Protein AF-T1EB47-F1 (afdb_monomer)

Organism: Anopheles aquasalis (NCBI:txid42839)

Mean predicted aligned error: 15.68 Å

Solvent-accessible surface area (backbone atoms only — not comparable to full-atom values): 18354 Å² total; per-residue (Å²): 135,87,84,94,86,81,83,81,65,68,70,60,56,56,52,52,54,49,51,50,50,50,50,52,53,48,50,50,48,52,49,53,49,50,51,52,50,54,46,59,77,65,74,74,74,94,82,85,86,86,83,88,83,84,81,86,90,79,93,78,96,70,84,80,75,79,73,79,70,76,72,67,76,78,70,70,72,62,72,70,65,81,66,38,51,75,39,68,44,52,51,93,89,38,37,48,44,12,31,32,29,40,53,35,84,52,42,31,43,34,29,58,88,63,51,69,73,41,52,49,62,52,45,76,73,29,59,93,80,27,55,75,40,78,42,50,48,54,88,33,46,49,35,17,34,39,30,41,56,35,59,39,7,37,42,36,45,62,69,44,46,72,66,47,52,51,48,49,64,74,68,48,62,90,74,44,40,78,43,74,43,85,69,87,88,60,49,47,14,31,32,37,30,49,36,68,60,41,29,39,28,28,68,86,59,54,67,70,58,52,51,52,49,27,67,41,41,61,26,51,74,41,70,47,64,53,69,91,35,53,46,28,10,33,32,27,43,50,36,78,58,11,27,44,31,35,60,81,43,53,70,66,62,45,54,53,50,21,65,71,70,74,30,57,61,44,66,47,49,31,48,73,71,36,58,49,36,23,32,21,27,38,47,38,56,46,43,34,42,31,11,61,62,40,41,73,70,44,48,53,50,52,40,63,47,37,40,21,81,73,42,68,68,64,65,60,61,51,52,54,49,51,55,54,51,63,76,73,108

Nearest PDB structures (foldseek):
  5m3q-assembly1_A  TM=9.912E-01  e=6.296E-39  Thermochaetoides thermophila DSM 1495
  8esq-assembly1_y  TM=9.871E-01  e=7.114E-39  Schizosaccharomyces pombe
  4v8p-assembly4_HJ  TM=9.945E-01  e=1.444E-36  Tetrahymena thermophila
  6n8k-assembly1_y  TM=9.232E-01  e=8.038E-39  Saccharomyces cerevisiae S288C
  8pv4-assembly1_CN  TM=9.133E-01  e=1.444E-36  Thermochaetoides thermophila DSM 1495

Foldseek 3Di:
DDDDDDPPPPVVVVVVVVVVVVVVVVVVVVVVVVVVVVVVVVVPDDDDDDDDDDDDDDDDDDDPPPPPPPPVPPVPPPPPPVLQFAAADAWPNHLQQLQQWADEQAEIEGEPPGDVRRVCVCCVPPVVRYQYAHADALNDRRDSQQWDAYNQEIEGEPSGDPVRVVSCCVRGDPNYHYDYDHDDPGRPLQQWADELAEIEGQQPGDPVRVVCCCVRSVYHYDHDAFLPHRRCSFAKHDYLAAIEGFQNGDVVVQVVVCVVSVHHYDYDAALVRHRRVSRAWYDYLQHIYGHPSGDPVRRVVVCVRSVNSPDDPCVVVVVVVVVVVVVVD

Structure (mmCIF, N/CA/C/O backbone):
data_AF-T1EB47-F1
#
_entry.id   AF-T1EB47-F1
#
loop_
_atom_site.group_PDB
_atom_site.id
_atom_site.type_symbol
_atom_site.label_atom_id
_atom_site.label_alt_id
_atom_site.label_comp_id
_atom_site.label_asym_id
_atom_site.label_entity_id
_atom_site.label_seq_id
_atom_site.pdbx_PDB_ins_code
_atom_site.Cartn_x
_atom_site.Cartn_y
_atom_site.Cartn_z
_atom_site.occupancy
_atom_site.B_iso_or_equiv
_atom_site.auth_seq_id
_atom_site.auth_comp_id
_atom_site.auth_asym_id
_atom_site.auth_atom_id
_atom_site.pdbx_PDB_model_num
ATOM 1 N N . CYS A 1 1 ? 83.614 -29.252 65.374 1.00 36.97 1 CYS A N 1
ATOM 2 C CA . CYS A 1 1 ? 83.042 -27.901 65.536 1.00 36.97 1 CYS A CA 1
ATOM 3 C C . CYS A 1 1 ? 81.557 -27.942 65.203 1.00 36.97 1 CYS A C 1
ATOM 5 O O . CYS A 1 1 ? 81.203 -28.324 64.098 1.00 36.97 1 CYS A O 1
ATOM 7 N N . PHE A 1 2 ? 80.729 -27.659 66.208 1.00 23.20 2 PHE A N 1
ATOM 8 C CA . PHE A 1 2 ? 79.265 -27.524 66.175 1.00 23.20 2 PHE A CA 1
ATOM 9 C C . PHE A 1 2 ? 78.790 -26.335 65.298 1.00 23.20 2 PHE A C 1
ATOM 11 O O . PHE A 1 2 ? 79.616 -25.459 65.041 1.00 23.20 2 PHE A O 1
ATOM 18 N N . PRO A 1 3 ? 77.483 -26.207 64.956 1.00 35.19 3 PRO A N 1
ATOM 19 C CA . PRO A 1 3 ? 76.387 -27.140 65.234 1.00 35.19 3 PRO A CA 1
ATOM 20 C C . PRO A 1 3 ? 75.580 -27.594 63.987 1.00 35.19 3 PRO A C 1
ATOM 22 O O . PRO A 1 3 ? 75.403 -26.837 63.033 1.00 35.19 3 PRO A O 1
ATOM 25 N N . PRO A 1 4 ? 74.984 -28.799 64.037 1.00 40.38 4 PRO A N 1
ATOM 26 C CA . PRO A 1 4 ? 73.939 -29.263 63.132 1.00 40.38 4 PRO A CA 1
ATOM 27 C C . PRO A 1 4 ? 72.563 -29.047 63.784 1.00 40.38 4 PRO A C 1
ATOM 29 O O . PRO A 1 4 ? 72.162 -29.841 64.619 1.00 40.38 4 PRO A O 1
ATOM 32 N N . PHE A 1 5 ? 71.833 -27.975 63.466 1.00 29.08 5 PHE A N 1
ATOM 33 C CA . PHE A 1 5 ? 70.487 -27.746 64.031 1.00 29.08 5 PHE A CA 1
ATOM 34 C C . PHE A 1 5 ? 69.676 -26.753 63.181 1.00 29.08 5 PHE A C 1
ATOM 36 O O . PHE A 1 5 ? 69.290 -25.697 63.656 1.00 29.08 5 PHE A O 1
ATOM 43 N N . PHE A 1 6 ? 69.429 -27.045 61.899 1.00 29.61 6 PHE A N 1
ATOM 44 C CA . PHE A 1 6 ? 68.542 -26.190 61.081 1.00 29.61 6 PHE A CA 1
ATOM 45 C C . PHE A 1 6 ? 67.677 -26.932 60.048 1.00 29.61 6 PHE A C 1
ATOM 47 O O . PHE A 1 6 ? 67.022 -26.297 59.230 1.00 29.61 6 PHE A O 1
ATOM 54 N N . PHE A 1 7 ? 67.602 -28.268 60.113 1.00 32.19 7 PHE A N 1
ATOM 55 C CA . PHE A 1 7 ? 66.807 -29.078 59.172 1.00 32.19 7 PHE A CA 1
ATOM 56 C C . PHE A 1 7 ? 65.521 -29.687 59.761 1.00 32.19 7 PHE A C 1
ATOM 58 O O . PHE A 1 7 ? 64.806 -30.409 59.075 1.00 32.19 7 PHE A O 1
ATOM 65 N N . THR A 1 8 ? 65.168 -29.364 61.009 1.00 32.50 8 THR A N 1
ATOM 66 C CA . THR A 1 8 ? 64.025 -29.969 61.726 1.00 32.50 8 THR A CA 1
ATOM 67 C C . THR A 1 8 ? 62.866 -29.013 62.043 1.00 32.50 8 THR A C 1
ATOM 69 O O . THR A 1 8 ? 61.907 -29.433 62.685 1.00 32.50 8 THR A O 1
ATOM 72 N N . SER A 1 9 ? 62.884 -27.763 61.553 1.00 31.44 9 SER A N 1
ATOM 73 C CA . SER A 1 9 ? 61.788 -26.792 61.780 1.00 31.44 9 SER A CA 1
ATOM 74 C C . SER A 1 9 ? 60.951 -26.466 60.529 1.00 31.44 9 SER A C 1
ATOM 76 O O . SER A 1 9 ? 59.773 -26.132 60.635 1.00 31.44 9 SER A O 1
ATOM 78 N N . MET A 1 10 ? 61.487 -26.655 59.316 1.00 33.22 10 MET A N 1
ATOM 79 C CA . MET A 1 10 ? 60.766 -26.317 58.073 1.00 33.22 10 MET A CA 1
ATOM 80 C C . MET A 1 10 ? 59.727 -27.378 57.661 1.00 33.22 10 MET A C 1
ATOM 82 O O . MET A 1 10 ? 58.728 -27.062 57.017 1.00 33.22 10 MET A O 1
ATOM 86 N N . HIS A 1 11 ? 59.899 -28.629 58.105 1.00 35.53 11 HIS A N 1
ATOM 87 C CA . HIS A 1 11 ? 58.994 -29.729 57.755 1.00 35.53 11 HIS A CA 1
ATOM 88 C C . HIS A 1 11 ? 57.671 -29.722 58.545 1.00 35.53 11 HIS A C 1
ATOM 90 O O . HIS A 1 11 ? 56.672 -30.258 58.063 1.00 35.53 11 HIS A O 1
ATOM 96 N N . ARG A 1 12 ? 57.630 -29.074 59.724 1.00 34.34 12 ARG A N 1
ATOM 97 C CA . ARG A 1 12 ? 56.399 -28.911 60.526 1.00 34.34 12 ARG A CA 1
ATOM 98 C C . ARG A 1 12 ? 55.523 -27.742 60.058 1.00 34.34 12 ARG A C 1
ATOM 100 O O . ARG A 1 12 ? 54.306 -27.821 60.191 1.00 34.34 12 ARG A O 1
ATOM 107 N N . GLY A 1 13 ? 56.103 -26.704 59.449 1.00 34.72 13 GLY A N 1
ATOM 108 C CA . GLY A 1 13 ? 55.342 -25.574 58.892 1.00 34.72 13 GLY A CA 1
ATOM 109 C C . GLY A 1 13 ? 54.515 -25.940 57.652 1.00 34.72 13 GLY A C 1
ATOM 110 O O . GLY A 1 13 ? 53.396 -25.463 57.488 1.00 34.72 13 GLY A O 1
ATOM 111 N N . ILE A 1 14 ? 55.022 -26.851 56.815 1.00 42.03 14 ILE A N 1
ATOM 112 C CA . ILE A 1 14 ? 54.356 -27.287 55.573 1.00 42.03 14 ILE A CA 1
ATOM 113 C C . ILE A 1 14 ? 53.175 -28.233 55.866 1.00 42.03 14 ILE A C 1
ATOM 115 O O . ILE A 1 14 ? 52.151 -28.174 55.180 1.00 42.03 14 ILE A O 1
ATOM 119 N N . GLN A 1 15 ? 53.258 -29.052 56.923 1.00 38.59 15 GLN A N 1
ATOM 120 C CA . GLN A 1 15 ? 52.129 -29.883 57.363 1.00 38.59 15 GLN A CA 1
ATOM 121 C C . GLN A 1 15 ? 51.009 -29.052 58.009 1.00 38.59 15 GLN A C 1
ATOM 123 O O . GLN A 1 15 ? 49.839 -29.313 57.734 1.00 38.59 15 GLN A O 1
ATOM 128 N N . LEU A 1 16 ? 51.336 -28.005 58.781 1.00 42.09 16 LEU A N 1
ATOM 129 C CA . LEU A 1 16 ? 50.321 -27.115 59.361 1.00 42.09 16 LEU A CA 1
ATOM 130 C C . LEU A 1 16 ? 49.568 -26.320 58.276 1.00 42.09 16 LEU A C 1
ATOM 132 O O . LEU A 1 16 ? 48.345 -26.221 58.324 1.00 42.09 16 LEU A O 1
ATOM 136 N N . LEU A 1 17 ? 50.275 -25.828 57.249 1.00 42.50 17 LEU A N 1
ATOM 137 C CA . LEU A 1 17 ? 49.663 -25.127 56.111 1.00 42.50 17 LEU A CA 1
ATOM 138 C C . LEU A 1 17 ? 48.794 -26.047 55.237 1.00 42.50 17 LEU A C 1
ATOM 140 O O . LEU A 1 17 ? 47.780 -25.604 54.699 1.00 42.50 17 LEU A O 1
ATOM 144 N N . SER A 1 18 ? 49.170 -27.323 55.111 1.00 44.91 18 SER A N 1
ATOM 145 C CA . SER A 1 18 ? 48.389 -28.320 54.366 1.00 44.91 18 SER A CA 1
ATOM 146 C C . SER A 1 18 ? 47.109 -28.705 55.113 1.00 44.91 18 SER A C 1
ATOM 148 O O . SER A 1 18 ? 46.050 -28.775 54.495 1.00 44.91 18 SER A O 1
ATOM 150 N N . CYS A 1 19 ? 47.166 -28.845 56.444 1.00 42.22 19 CYS A N 1
ATOM 151 C CA . CYS A 1 19 ? 45.973 -29.039 57.273 1.00 42.22 19 CYS A CA 1
ATOM 152 C C . CYS A 1 19 ? 45.046 -27.816 57.267 1.00 42.22 19 CYS A C 1
ATOM 154 O O . CYS A 1 19 ? 43.836 -27.988 57.181 1.00 42.22 19 CYS A O 1
ATOM 156 N N . ILE A 1 20 ? 45.579 -26.588 57.290 1.00 48.69 20 ILE A N 1
ATOM 157 C CA . ILE A 1 20 ? 44.767 -25.360 57.196 1.00 48.69 20 ILE A CA 1
ATOM 158 C C . ILE A 1 20 ? 44.121 -25.231 55.808 1.00 48.69 20 ILE A C 1
ATOM 160 O O . ILE A 1 20 ? 42.953 -24.860 55.721 1.00 48.69 20 ILE A O 1
ATOM 164 N N . ARG A 1 21 ? 44.828 -25.597 54.727 1.00 47.03 21 ARG A N 1
ATOM 165 C CA . ARG A 1 21 ? 44.254 -25.665 53.370 1.00 47.03 21 ARG A CA 1
ATOM 166 C C . ARG A 1 21 ? 43.136 -26.700 53.26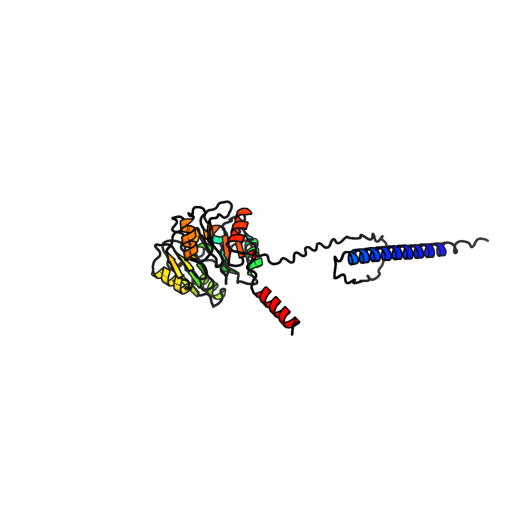2 1.00 47.03 21 ARG A C 1
ATOM 168 O O . ARG A 1 21 ? 42.102 -26.388 52.682 1.00 47.03 21 ARG A O 1
ATOM 175 N N . LEU A 1 22 ? 43.309 -27.888 53.844 1.00 52.19 22 LEU A N 1
ATOM 176 C CA . LEU A 1 22 ? 42.247 -28.897 53.896 1.00 52.19 22 LEU A CA 1
ATOM 177 C C . LEU A 1 22 ? 41.061 -28.428 54.745 1.00 52.19 22 LEU A C 1
ATOM 179 O O . LEU A 1 22 ? 39.924 -28.622 54.335 1.00 52.19 22 LEU A O 1
ATOM 183 N N . PHE A 1 23 ? 41.304 -27.752 55.871 1.00 47.88 23 PHE A N 1
ATOM 184 C CA . PHE A 1 23 ? 40.239 -27.245 56.737 1.00 47.88 23 PHE A CA 1
ATOM 185 C C . PHE A 1 23 ? 39.435 -26.125 56.063 1.00 47.88 23 PHE A C 1
ATOM 187 O O . PHE A 1 23 ? 38.212 -26.172 56.065 1.00 47.88 23 PHE A O 1
ATOM 194 N N . TYR A 1 24 ? 40.093 -25.165 55.405 1.00 49.81 24 TYR A N 1
ATOM 195 C CA . TYR A 1 24 ? 39.405 -24.116 54.642 1.00 49.81 24 TYR A CA 1
ATOM 196 C C . TYR A 1 24 ? 38.671 -24.667 53.422 1.00 49.81 24 TYR A C 1
ATOM 198 O O . TYR A 1 24 ? 37.553 -24.244 53.147 1.00 49.81 24 TYR A O 1
ATOM 206 N N . SER A 1 25 ? 39.258 -25.635 52.716 1.00 52.44 25 SER A N 1
ATOM 207 C CA . SER A 1 25 ? 38.593 -26.269 51.579 1.00 52.44 25 SER A CA 1
ATOM 208 C C . SER A 1 25 ? 37.385 -27.100 52.022 1.00 52.44 25 SER A C 1
ATOM 210 O O . SER A 1 25 ? 36.380 -27.111 51.322 1.00 52.44 25 SER A O 1
ATOM 212 N N . PHE A 1 26 ? 37.441 -27.734 53.199 1.00 49.66 26 PHE A N 1
ATOM 213 C CA . PHE A 1 26 ? 36.327 -28.484 53.784 1.00 49.66 26 PHE A CA 1
ATOM 214 C C . PHE A 1 26 ? 35.224 -27.568 54.332 1.00 49.66 26 PHE A C 1
ATOM 216 O O . PHE A 1 26 ? 34.047 -27.850 54.133 1.00 49.66 26 PHE A O 1
ATOM 223 N N . VAL A 1 27 ? 35.579 -26.440 54.956 1.00 58.28 27 VAL A N 1
ATOM 224 C CA . VAL A 1 27 ? 34.614 -25.418 55.403 1.00 58.28 27 VAL A CA 1
ATOM 225 C C . VAL A 1 27 ? 33.947 -24.736 54.208 1.00 58.28 27 VAL A C 1
ATOM 227 O O . VAL A 1 27 ? 32.736 -24.547 54.224 1.00 58.28 27 VAL A O 1
ATOM 230 N N . LEU A 1 28 ? 34.695 -24.435 53.142 1.00 57.28 28 LEU A N 1
ATOM 231 C CA . LEU A 1 28 ? 34.142 -23.898 51.897 1.00 57.28 28 LEU A CA 1
ATOM 232 C C . LEU A 1 28 ? 33.230 -24.920 51.203 1.00 57.28 28 LEU A C 1
ATOM 234 O O . LEU A 1 28 ? 32.175 -24.550 50.697 1.00 57.28 28 LEU A O 1
ATOM 238 N N . PHE A 1 29 ? 33.593 -26.205 51.236 1.00 53.84 29 PHE A N 1
ATOM 239 C CA . PHE A 1 29 ? 32.757 -27.288 50.718 1.00 53.84 29 PHE A CA 1
ATOM 240 C C . PHE A 1 29 ? 31.463 -27.447 51.527 1.00 53.84 29 PHE A C 1
ATOM 242 O O . PHE A 1 29 ? 30.392 -27.522 50.939 1.00 53.84 29 PHE A O 1
ATOM 249 N N . LEU A 1 30 ? 31.530 -27.415 52.862 1.00 59.66 30 LEU A N 1
ATOM 250 C CA . LEU A 1 30 ? 30.352 -27.418 53.741 1.00 59.66 30 LEU A CA 1
ATOM 251 C C . LEU A 1 30 ? 29.473 -26.181 53.543 1.00 59.66 30 LEU A C 1
ATOM 253 O O . LEU A 1 30 ? 28.253 -26.300 53.575 1.00 59.66 30 LEU A O 1
ATOM 257 N N . PHE A 1 31 ? 30.072 -25.013 53.305 1.00 57.25 31 PHE A N 1
ATOM 258 C CA . PHE A 1 31 ? 29.341 -23.779 53.026 1.00 57.25 31 PHE A CA 1
ATOM 259 C C . PHE A 1 31 ? 28.627 -23.845 51.670 1.00 57.25 31 PHE A C 1
ATOM 261 O O . PHE A 1 31 ? 27.439 -23.550 51.593 1.00 57.25 31 PHE A O 1
ATOM 268 N N . LEU A 1 32 ? 29.302 -24.320 50.618 1.00 56.31 32 LEU A N 1
ATOM 269 C CA . LEU A 1 32 ? 28.700 -24.547 49.300 1.00 56.31 32 LEU A CA 1
ATOM 270 C C . LEU A 1 32 ? 27.606 -25.622 49.345 1.00 56.31 32 LEU A C 1
ATOM 272 O O . LEU A 1 32 ? 26.564 -25.457 48.713 1.00 56.31 32 LEU A O 1
ATOM 276 N N . LEU A 1 33 ? 27.797 -26.683 50.135 1.00 58.81 33 LEU A N 1
ATOM 277 C CA . LEU A 1 33 ? 26.788 -27.719 50.350 1.00 58.81 33 LEU A CA 1
ATOM 278 C C . LEU A 1 33 ? 25.573 -27.159 51.103 1.00 58.81 33 LEU A C 1
ATOM 280 O O . LEU A 1 33 ? 24.442 -27.442 50.726 1.00 58.81 33 LEU A O 1
ATOM 284 N N . TRP A 1 34 ? 25.791 -26.332 52.132 1.00 57.75 34 TRP A N 1
ATOM 285 C CA . TRP A 1 34 ? 24.718 -25.675 52.880 1.00 57.75 34 TRP A CA 1
ATOM 286 C C . TRP A 1 34 ? 23.934 -24.691 52.006 1.00 57.75 34 TRP A C 1
ATOM 288 O O . TRP A 1 34 ? 22.708 -24.719 52.032 1.00 57.75 34 TRP A O 1
ATOM 298 N N . VAL A 1 35 ? 24.612 -23.906 51.160 1.00 55.91 35 VAL A N 1
ATOM 299 C CA . VAL A 1 35 ? 23.972 -23.031 50.163 1.00 55.91 35 VAL A CA 1
ATOM 300 C C . VAL A 1 35 ? 23.171 -23.854 49.147 1.00 55.91 35 VAL A C 1
ATOM 302 O O . VAL A 1 35 ? 22.024 -23.517 48.868 1.00 55.91 35 VAL A O 1
ATOM 305 N N . CYS A 1 36 ? 23.700 -24.981 48.659 1.00 50.88 36 CYS A N 1
ATOM 306 C CA . CYS A 1 36 ? 22.963 -25.870 47.753 1.00 50.88 36 CYS A CA 1
ATOM 307 C C . CYS A 1 36 ? 21.723 -26.493 48.415 1.00 50.88 36 CYS A C 1
ATOM 309 O O . CYS A 1 36 ? 20.663 -26.556 47.796 1.00 50.88 36 CYS A O 1
ATOM 311 N N . ILE A 1 37 ? 21.823 -26.935 49.674 1.00 58.19 37 ILE A N 1
ATOM 312 C CA . ILE A 1 37 ? 20.686 -27.477 50.439 1.00 58.19 37 ILE A CA 1
ATOM 313 C C . ILE A 1 37 ? 19.648 -26.377 50.696 1.00 58.19 37 ILE A C 1
ATOM 315 O O . ILE A 1 37 ? 18.455 -26.618 50.523 1.00 58.19 37 ILE A O 1
ATOM 319 N N . PHE A 1 38 ? 20.088 -25.166 51.045 1.00 48.81 38 PHE A N 1
ATOM 320 C CA . PHE A 1 38 ? 19.219 -24.009 51.258 1.00 48.81 38 PHE A CA 1
ATOM 321 C C . PHE A 1 38 ? 18.424 -23.658 49.990 1.00 48.81 38 PHE A C 1
ATOM 323 O O . PHE A 1 38 ? 17.202 -23.539 50.048 1.00 48.81 38 PHE A O 1
ATOM 330 N N . PHE A 1 39 ? 19.080 -23.606 48.827 1.00 43.88 39 PHE A N 1
ATOM 331 C CA . PHE A 1 39 ? 18.412 -23.369 47.541 1.00 43.88 39 PHE A CA 1
ATOM 332 C C . PHE A 1 39 ? 17.483 -24.516 47.112 1.00 43.88 39 PHE A C 1
ATOM 334 O O . PHE A 1 39 ? 16.455 -24.270 46.481 1.00 43.88 39 PHE A O 1
ATOM 341 N N . ARG A 1 40 ? 17.788 -25.763 47.498 1.00 43.28 40 ARG A N 1
ATOM 342 C CA . ARG A 1 40 ? 16.951 -26.934 47.188 1.00 43.28 40 ARG A CA 1
ATOM 343 C C . ARG A 1 40 ? 15.686 -27.016 48.050 1.00 43.28 40 ARG A C 1
ATOM 345 O O . ARG A 1 40 ? 14.660 -27.468 47.557 1.00 43.28 40 ARG A O 1
ATOM 352 N N . VAL A 1 41 ? 15.726 -26.543 49.300 1.00 46.81 41 VAL A N 1
ATOM 353 C CA . VAL A 1 41 ? 14.540 -26.433 50.180 1.00 46.81 41 VAL A CA 1
ATOM 354 C C . VAL A 1 41 ? 13.607 -25.295 49.739 1.00 46.81 41 VAL A C 1
ATOM 356 O O . VAL A 1 41 ? 12.397 -25.383 49.931 1.00 46.81 41 VAL A O 1
ATOM 359 N N . LEU A 1 42 ? 14.149 -24.260 49.093 1.00 46.12 42 LEU A N 1
ATOM 360 C CA . LEU A 1 42 ? 13.398 -23.124 48.542 1.00 46.12 42 LEU A CA 1
ATOM 361 C C . LEU A 1 42 ? 12.806 -23.368 47.138 1.00 46.12 42 LEU A C 1
ATOM 363 O O . LEU A 1 42 ? 12.162 -22.472 46.601 1.00 46.12 42 LEU A O 1
ATOM 367 N N . ASN A 1 43 ? 12.975 -24.570 46.567 1.00 43.72 43 ASN A N 1
ATOM 368 C CA . ASN A 1 43 ? 12.354 -25.023 45.311 1.00 43.72 43 ASN A CA 1
ATOM 369 C C . ASN A 1 43 ? 12.540 -24.058 44.113 1.00 43.72 43 ASN A C 1
ATOM 371 O O . ASN A 1 43 ? 11.647 -23.902 43.284 1.00 43.72 43 ASN A O 1
ATOM 375 N N . LEU A 1 44 ? 13.704 -23.399 44.032 1.00 42.34 44 LEU A N 1
ATOM 376 C CA . LEU A 1 44 ? 13.968 -22.288 43.104 1.00 42.34 44 LEU A CA 1
ATOM 377 C C . LEU A 1 44 ? 14.953 -22.605 41.962 1.00 42.34 44 LEU A C 1
ATOM 379 O O . LEU A 1 44 ? 15.274 -21.703 41.198 1.00 42.34 44 LEU A O 1
ATOM 383 N N . CYS A 1 45 ? 15.440 -23.841 41.796 1.00 36.00 45 CYS A N 1
ATOM 384 C CA . CYS A 1 45 ? 16.301 -24.171 40.649 1.00 36.00 45 CYS A CA 1
ATOM 385 C C . CYS A 1 45 ? 16.334 -25.682 40.352 1.00 36.00 45 CYS A C 1
ATOM 387 O O . CYS A 1 45 ? 16.675 -26.471 41.235 1.00 36.00 45 CYS A O 1
ATOM 389 N N . SER A 1 46 ? 15.983 -26.093 39.125 1.00 34.34 46 SER A N 1
ATOM 390 C CA . SER A 1 46 ? 15.901 -27.509 38.717 1.00 34.34 46 SER A CA 1
ATOM 391 C C . SER A 1 46 ? 17.089 -28.019 37.890 1.00 34.34 46 SER A C 1
ATOM 393 O O . SER A 1 46 ? 17.088 -29.192 37.528 1.00 34.34 46 SER A O 1
ATOM 395 N N . THR A 1 47 ? 18.121 -27.224 37.607 1.00 36.56 47 THR A N 1
ATOM 396 C CA . THR A 1 47 ? 19.255 -27.690 36.783 1.00 36.56 47 THR A CA 1
ATOM 397 C C . THR A 1 47 ? 20.533 -26.932 37.125 1.00 36.56 47 THR A C 1
ATOM 399 O O . THR A 1 47 ? 20.719 -25.794 36.708 1.00 36.56 47 THR A O 1
ATOM 402 N N . CYS A 1 48 ? 21.438 -27.562 37.870 1.00 32.88 48 CYS A N 1
ATOM 403 C CA . CYS A 1 48 ? 22.832 -27.128 37.967 1.00 32.88 48 CYS A CA 1
ATOM 404 C C . CYS A 1 48 ? 23.720 -28.365 37.807 1.00 32.88 48 CYS A C 1
ATOM 406 O O . CYS A 1 48 ? 23.991 -29.065 38.783 1.00 32.88 48 CYS A O 1
ATOM 408 N N . ASP A 1 49 ? 24.141 -28.637 36.572 1.00 29.86 49 ASP A N 1
ATOM 409 C CA . ASP A 1 49 ? 25.193 -29.607 36.276 1.00 29.86 49 ASP A CA 1
ATOM 410 C C . ASP A 1 49 ? 26.567 -28.946 36.454 1.00 29.86 49 ASP A C 1
ATOM 412 O O . ASP A 1 49 ? 26.831 -27.846 35.969 1.00 29.86 49 ASP A O 1
ATOM 416 N N . LEU A 1 50 ? 27.446 -29.616 37.200 1.00 28.62 50 LEU A N 1
ATOM 417 C CA . LEU A 1 50 ? 28.764 -29.128 37.611 1.00 28.62 50 LEU A CA 1
ATOM 418 C C . LEU A 1 50 ? 29.840 -29.708 36.677 1.00 28.62 50 LEU A C 1
ATOM 420 O O . LEU A 1 50 ? 30.146 -30.897 36.757 1.00 28.62 50 LEU A O 1
ATOM 424 N N . VAL A 1 51 ? 30.447 -28.884 35.815 1.00 27.98 51 VAL A N 1
ATOM 425 C CA . VAL A 1 51 ? 31.603 -29.285 34.987 1.00 27.98 51 VAL A CA 1
ATOM 426 C C . VAL A 1 51 ? 32.894 -28.742 35.608 1.00 27.98 51 VAL A C 1
ATOM 428 O O . VAL A 1 51 ? 33.122 -27.535 35.647 1.00 27.98 51 VAL A O 1
ATOM 431 N N . PHE A 1 52 ? 33.757 -29.638 36.093 1.00 26.73 52 PHE A N 1
ATOM 432 C CA . PHE A 1 52 ? 35.105 -29.312 36.570 1.00 26.73 52 PHE A CA 1
ATOM 433 C C . PHE A 1 52 ? 36.109 -29.365 35.408 1.00 26.73 52 PHE A C 1
ATOM 435 O O . PHE A 1 52 ? 36.365 -30.439 34.867 1.00 26.73 52 PHE A O 1
ATOM 442 N N . ALA A 1 53 ? 36.730 -28.235 35.057 1.00 27.09 53 ALA A N 1
ATOM 443 C CA . ALA A 1 53 ? 37.866 -28.188 34.133 1.00 27.09 53 ALA A CA 1
ATOM 444 C C . ALA A 1 53 ? 39.174 -27.888 34.894 1.00 27.09 53 ALA A C 1
ATOM 446 O O . ALA A 1 53 ? 39.288 -26.877 35.586 1.00 27.09 53 ALA A O 1
ATOM 447 N N . HIS A 1 54 ? 40.168 -28.773 34.772 1.00 27.31 54 HIS A N 1
ATOM 448 C CA . HIS A 1 54 ? 41.533 -28.581 35.283 1.00 27.31 54 HIS A CA 1
ATOM 449 C C . HIS A 1 54 ? 42.387 -27.777 34.281 1.00 27.31 54 HIS A C 1
ATOM 451 O O . HIS A 1 54 ? 42.380 -28.129 33.101 1.00 27.31 54 HIS A O 1
ATOM 457 N N . PRO A 1 55 ? 43.189 -26.775 34.700 1.00 28.97 55 PRO A N 1
ATOM 458 C CA . PRO A 1 55 ? 44.172 -26.148 33.816 1.00 28.97 55 PRO A CA 1
ATOM 459 C C . PRO A 1 55 ? 45.545 -26.853 33.895 1.00 28.97 55 PRO A C 1
ATOM 461 O O . PRO A 1 55 ? 45.903 -27.377 34.958 1.00 28.97 55 PRO A O 1
ATOM 464 N N . PRO A 1 56 ? 46.349 -26.862 32.811 1.00 28.88 56 PRO A N 1
ATOM 465 C CA . PRO A 1 56 ? 47.703 -27.400 32.829 1.00 28.88 56 PRO A CA 1
ATOM 466 C C . PRO A 1 56 ? 48.720 -26.393 33.394 1.00 28.88 56 PRO A C 1
ATOM 468 O O . PRO A 1 56 ? 48.518 -25.181 33.412 1.00 28.88 56 PRO A O 1
ATOM 471 N N . VAL A 1 57 ? 49.831 -26.944 33.876 1.00 31.02 57 VAL A N 1
ATOM 472 C CA . VAL A 1 57 ? 50.916 -26.290 34.617 1.00 31.02 57 VAL A CA 1
ATOM 473 C C . VAL A 1 57 ? 51.975 -25.718 33.666 1.00 31.02 57 VAL A C 1
ATOM 475 O O . VAL A 1 57 ? 52.575 -26.486 32.920 1.00 31.02 57 VAL A O 1
ATOM 478 N N . SER A 1 58 ? 52.314 -24.425 33.783 1.00 26.70 58 SER A N 1
ATOM 479 C CA . SER A 1 58 ? 53.641 -23.906 33.388 1.00 26.70 58 SER A CA 1
ATOM 480 C C . SER A 1 58 ? 53.976 -22.523 33.985 1.00 26.70 58 SER A C 1
ATOM 482 O O . SER A 1 58 ? 53.359 -21.522 33.646 1.00 26.70 58 SER A O 1
ATOM 484 N N . LEU A 1 59 ? 54.980 -22.526 34.875 1.00 28.70 59 LEU A N 1
ATOM 485 C CA . LEU A 1 59 ? 56.047 -21.534 35.135 1.00 28.70 59 LEU A CA 1
ATOM 486 C C . LEU A 1 59 ? 55.835 -20.050 34.755 1.00 28.70 59 LEU A C 1
ATOM 488 O O . LEU A 1 59 ? 56.050 -19.677 33.610 1.00 28.70 59 LEU A O 1
ATOM 492 N N . LEU A 1 60 ? 55.624 -19.185 35.754 1.00 26.61 60 LEU A N 1
ATOM 493 C CA . LEU A 1 60 ? 56.560 -18.141 36.230 1.00 26.61 60 LEU A CA 1
ATOM 494 C C . LEU A 1 60 ? 55.844 -17.250 37.255 1.00 26.61 60 LEU A C 1
ATOM 496 O O . LEU A 1 60 ? 54.649 -16.993 37.161 1.00 26.61 60 LEU A O 1
ATOM 500 N N . GLY A 1 61 ? 56.579 -16.852 38.293 1.00 32.47 61 GLY A N 1
ATOM 501 C CA . GLY A 1 61 ? 56.036 -16.257 39.507 1.00 32.47 61 GLY A CA 1
ATOM 502 C C . GLY A 1 61 ? 55.197 -15.002 39.279 1.00 32.47 61 GLY A C 1
ATOM 503 O O . GLY A 1 61 ? 55.667 -14.005 38.745 1.00 32.47 61 GLY A O 1
ATOM 504 N N . SER A 1 62 ? 53.961 -15.046 39.756 1.00 26.94 62 SER A N 1
ATOM 505 C CA . SER A 1 62 ? 53.202 -13.915 40.293 1.00 26.94 62 SER A CA 1
ATOM 506 C C . SER A 1 62 ? 51.899 -14.467 40.879 1.00 26.94 62 SER A C 1
ATOM 508 O O . SER A 1 62 ? 51.347 -15.453 40.399 1.00 26.94 62 SER A O 1
ATOM 510 N N . PHE A 1 63 ? 51.490 -13.905 42.013 1.00 26.97 63 PHE A N 1
ATOM 511 C CA . PHE A 1 63 ? 50.313 -14.277 42.797 1.00 26.97 63 PHE A CA 1
ATOM 512 C C . PHE A 1 63 ? 49.073 -14.557 41.927 1.00 26.97 63 PHE A C 1
ATOM 514 O O . PHE A 1 63 ? 48.695 -13.678 41.153 1.00 26.97 63 PHE A O 1
ATOM 521 N N . PRO A 1 64 ? 48.354 -15.685 42.092 1.00 30.14 64 PRO A N 1
ATOM 522 C CA . PRO A 1 64 ? 46.994 -15.751 41.601 1.00 30.14 64 PRO A CA 1
ATOM 523 C C . PRO A 1 64 ? 46.125 -15.038 42.638 1.00 30.14 64 PRO A C 1
ATOM 525 O O . PRO A 1 64 ? 45.718 -15.618 43.647 1.00 30.14 64 PRO A O 1
ATOM 528 N N . CYS A 1 65 ? 45.858 -13.752 42.415 1.00 24.73 65 CYS A N 1
ATOM 529 C CA . CYS A 1 65 ? 44.622 -13.167 42.911 1.00 24.73 65 CYS A CA 1
ATOM 530 C C . CYS A 1 65 ? 43.499 -14.022 42.325 1.00 24.73 65 CYS A C 1
ATOM 532 O O . CYS A 1 65 ? 43.240 -13.966 41.124 1.00 24.73 65 CYS A O 1
ATOM 534 N N . VAL A 1 66 ? 42.871 -14.854 43.156 1.00 28.84 66 VAL A N 1
ATOM 535 C CA . VAL A 1 66 ? 41.594 -15.477 42.812 1.00 28.84 66 VAL A CA 1
ATOM 536 C C . VAL A 1 66 ? 40.590 -14.333 42.784 1.00 28.84 66 VAL A C 1
ATOM 538 O O . VAL A 1 66 ? 39.947 -14.015 43.781 1.00 28.84 66 VAL A O 1
ATOM 541 N N . ALA A 1 67 ? 40.530 -13.643 41.648 1.00 26.28 67 ALA A N 1
ATOM 542 C CA . ALA A 1 67 ? 39.386 -12.844 41.293 1.00 26.28 67 ALA A CA 1
ATOM 543 C C . ALA A 1 67 ? 38.246 -13.846 41.144 1.00 26.28 67 ALA A C 1
ATOM 545 O O . ALA A 1 67 ? 38.129 -14.538 40.133 1.00 26.28 67 ALA A O 1
ATOM 546 N N . VAL A 1 68 ? 37.431 -13.957 42.192 1.00 27.97 68 VAL A N 1
ATOM 547 C CA . VAL A 1 68 ? 36.050 -14.391 42.036 1.00 27.97 68 VAL A CA 1
ATOM 548 C C . VAL A 1 68 ? 35.410 -13.294 41.199 1.00 27.97 68 VAL A C 1
ATOM 550 O O . VAL A 1 68 ? 34.861 -12.323 41.714 1.00 27.97 68 VAL A O 1
ATOM 553 N N . VAL A 1 69 ? 35.587 -13.399 39.883 1.00 26.05 69 VAL A N 1
ATOM 554 C CA . VAL A 1 69 ? 34.688 -12.770 38.938 1.00 26.05 69 VAL A CA 1
ATOM 555 C C . VAL A 1 69 ? 33.372 -13.451 39.255 1.00 26.05 69 VAL A C 1
ATOM 557 O O . VAL A 1 69 ? 33.145 -14.601 38.885 1.00 26.05 69 VAL A O 1
ATOM 560 N N . PHE A 1 70 ? 32.530 -12.764 40.025 1.00 24.17 70 PHE A N 1
ATOM 561 C CA . PHE A 1 70 ? 31.105 -12.925 39.850 1.00 24.17 70 PHE A CA 1
ATOM 562 C C . PHE A 1 70 ? 30.877 -12.562 38.386 1.00 24.17 70 PHE A C 1
ATOM 564 O O . PHE A 1 70 ? 30.656 -11.404 38.040 1.00 24.17 70 PHE A O 1
ATOM 571 N N . ALA A 1 71 ? 31.005 -13.559 37.510 1.00 28.22 71 ALA A N 1
ATOM 572 C CA . ALA A 1 71 ? 30.217 -13.598 36.309 1.00 28.22 71 ALA A CA 1
ATOM 573 C C . ALA A 1 71 ? 28.804 -13.701 36.866 1.00 28.22 71 ALA A C 1
ATOM 575 O O . ALA A 1 71 ? 28.296 -14.786 37.130 1.00 28.22 71 ALA A O 1
ATOM 576 N N . VAL A 1 72 ? 28.240 -12.534 37.197 1.00 25.34 72 VAL A N 1
ATOM 577 C CA . VAL A 1 72 ? 26.805 -12.348 37.161 1.00 25.34 72 VAL A CA 1
ATOM 578 C C . VAL A 1 72 ? 26.451 -12.940 35.810 1.00 25.34 72 VAL A C 1
ATOM 580 O O . VAL A 1 72 ? 26.968 -12.444 34.801 1.00 25.34 72 VAL A O 1
ATOM 583 N N . PRO A 1 73 ? 25.702 -14.048 35.756 1.00 29.72 73 PRO A N 1
ATOM 584 C CA . PRO A 1 73 ? 25.088 -14.372 34.504 1.00 29.72 73 PRO A CA 1
ATOM 585 C C . PRO A 1 73 ? 24.173 -13.173 34.262 1.00 29.72 73 PRO A C 1
ATOM 587 O O . PRO A 1 73 ? 23.123 -13.037 34.884 1.00 29.72 73 PRO A O 1
ATOM 590 N N . HIS A 1 74 ? 24.596 -12.261 33.389 1.00 31.86 74 HIS A N 1
ATOM 591 C CA . HIS A 1 74 ? 23.659 -11.642 32.471 1.00 31.86 74 HIS A CA 1
ATOM 592 C C . HIS A 1 74 ? 23.100 -12.804 31.632 1.00 31.86 74 HIS A C 1
ATOM 594 O O . HIS A 1 74 ? 23.486 -13.034 30.494 1.00 31.86 74 HIS A O 1
ATOM 600 N N . GLU A 1 75 ? 22.271 -13.626 32.277 1.00 32.69 75 GLU A N 1
ATOM 601 C CA . GLU A 1 75 ? 21.041 -14.102 31.687 1.00 32.69 75 GLU A CA 1
ATOM 602 C C . GLU A 1 75 ? 20.102 -12.883 31.746 1.00 32.69 75 GLU A C 1
ATOM 604 O O . GLU A 1 75 ? 19.189 -12.808 32.551 1.00 32.69 75 GLU A O 1
ATOM 609 N N . ASP A 1 76 ? 20.351 -11.826 30.985 1.00 31.09 76 ASP A N 1
ATOM 610 C CA . ASP A 1 76 ? 19.879 -11.706 29.606 1.00 31.09 76 ASP A CA 1
ATOM 611 C C . ASP A 1 76 ? 19.696 -13.025 28.828 1.00 31.09 76 ASP A C 1
ATOM 613 O O . ASP A 1 76 ? 20.063 -13.153 27.667 1.00 31.09 76 ASP A O 1
ATOM 617 N N . GLN A 1 77 ? 18.949 -13.967 29.419 1.00 33.25 77 GLN A N 1
ATOM 618 C CA . GLN A 1 77 ? 17.912 -14.665 28.679 1.00 33.25 77 GLN A CA 1
ATOM 619 C C . GLN A 1 77 ? 16.806 -13.640 28.402 1.00 33.25 77 GLN A C 1
ATOM 621 O O . GLN A 1 77 ? 15.672 -13.762 28.852 1.00 33.25 77 GLN A O 1
ATOM 626 N N . GLN A 1 78 ? 17.116 -12.634 27.591 1.00 31.11 78 GLN A N 1
ATOM 627 C CA . GLN A 1 78 ? 16.211 -12.393 26.495 1.00 31.11 78 GLN A CA 1
ATOM 628 C C . GLN A 1 78 ? 16.567 -13.473 25.481 1.00 31.11 78 GLN A C 1
ATOM 630 O O . GLN A 1 78 ? 17.288 -13.262 24.512 1.00 31.11 78 GLN A O 1
ATOM 635 N N . ILE A 1 79 ? 15.961 -14.647 25.678 1.00 33.62 79 ILE A N 1
ATOM 636 C CA . ILE A 1 79 ? 15.244 -15.210 24.546 1.00 33.62 79 ILE A CA 1
ATOM 637 C C . ILE A 1 79 ? 14.356 -14.040 24.124 1.00 33.62 79 ILE A C 1
ATOM 639 O O . ILE A 1 79 ? 13.328 -13.781 24.751 1.00 33.62 79 ILE A O 1
ATOM 643 N N . GLN A 1 80 ? 14.824 -13.236 23.166 1.00 34.47 80 GLN A N 1
ATOM 644 C CA . GLN A 1 80 ? 13.931 -12.461 22.339 1.00 34.47 80 GLN A CA 1
ATOM 645 C C . GLN A 1 80 ? 13.064 -13.539 21.694 1.00 34.47 80 GLN A C 1
ATOM 647 O O . GLN A 1 80 ? 13.345 -14.061 20.623 1.00 34.47 80 GLN A O 1
ATOM 652 N N . LEU A 1 81 ? 11.997 -13.923 22.405 1.00 36.22 81 LEU A N 1
ATOM 653 C CA . LEU A 1 81 ? 10.702 -14.045 21.776 1.00 36.22 81 LEU A CA 1
ATOM 654 C C . LEU A 1 81 ? 10.707 -12.883 20.801 1.00 36.22 81 LEU A C 1
ATOM 656 O O . LEU A 1 81 ? 10.853 -11.749 21.258 1.00 36.22 81 LEU A O 1
ATOM 660 N N . ALA A 1 82 ? 10.729 -13.172 19.503 1.00 37.91 82 ALA A N 1
ATOM 661 C CA . ALA A 1 82 ? 10.528 -12.167 18.483 1.00 37.91 82 ALA A CA 1
ATOM 662 C C . ALA A 1 82 ? 9.141 -11.581 18.767 1.00 37.91 82 ALA A C 1
ATOM 664 O O . ALA A 1 82 ? 8.121 -12.042 18.261 1.00 37.91 82 ALA A O 1
ATOM 665 N N . THR A 1 83 ? 9.083 -10.664 19.731 1.00 43.75 83 THR A N 1
ATOM 666 C CA . THR A 1 83 ? 7.983 -9.764 19.960 1.00 43.75 83 THR A CA 1
ATOM 667 C C . THR A 1 83 ? 8.050 -8.924 18.722 1.00 43.75 83 THR A C 1
ATOM 669 O O . THR A 1 83 ? 8.913 -8.065 18.575 1.00 43.75 83 THR A O 1
ATOM 672 N N . ILE A 1 84 ? 7.223 -9.320 17.778 1.00 53.22 84 ILE A N 1
ATOM 673 C CA . ILE A 1 84 ? 6.874 -8.553 16.615 1.00 53.22 84 ILE A CA 1
ATOM 674 C C . ILE A 1 84 ? 6.509 -7.154 17.123 1.00 53.22 84 ILE A C 1
ATOM 676 O O . ILE A 1 84 ? 5.502 -6.952 17.802 1.00 53.22 84 ILE A O 1
ATOM 680 N N . MET A 1 85 ? 7.425 -6.219 16.896 1.00 70.12 85 MET A N 1
ATOM 681 C CA . MET A 1 85 ? 7.376 -4.857 17.413 1.00 70.12 85 MET A CA 1
ATOM 682 C C . MET A 1 85 ? 7.183 -3.889 16.256 1.00 70.12 85 MET A C 1
ATOM 684 O O . MET A 1 85 ? 7.626 -4.135 15.131 1.00 70.12 85 MET A O 1
ATOM 688 N N . ALA A 1 86 ? 6.555 -2.752 16.543 1.00 76.69 86 ALA A N 1
ATOM 689 C CA . ALA A 1 86 ? 6.629 -1.624 15.635 1.00 76.69 86 ALA A CA 1
ATOM 690 C C . ALA A 1 86 ? 8.050 -1.037 15.703 1.00 76.69 86 ALA A C 1
ATOM 692 O O . ALA A 1 86 ? 8.453 -0.427 16.698 1.00 76.69 86 ALA A O 1
ATOM 693 N N . LEU A 1 87 ? 8.830 -1.242 14.646 1.00 88.81 87 LEU A N 1
ATOM 694 C CA . LEU A 1 87 ? 10.2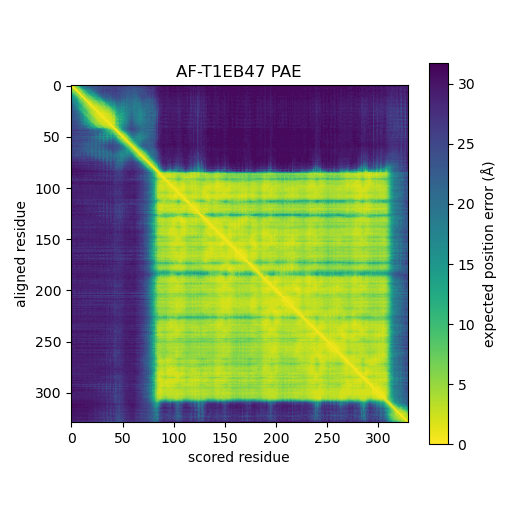05 -0.771 14.567 1.00 88.81 87 LEU A CA 1
ATOM 695 C C . LEU A 1 87 ? 10.271 0.659 14.069 1.00 88.81 87 LEU A C 1
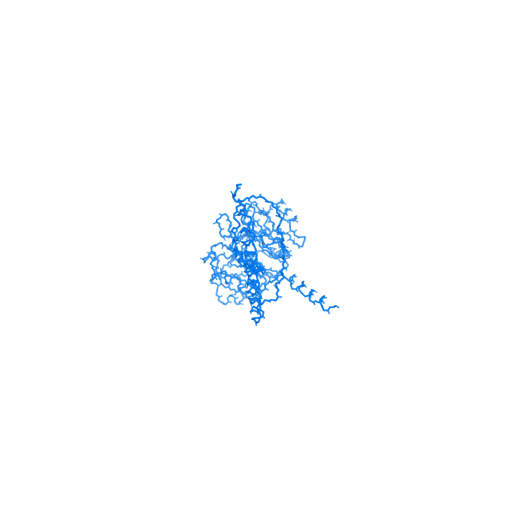ATOM 697 O O . LEU A 1 87 ? 9.458 1.108 13.262 1.00 88.81 87 LEU A O 1
ATOM 701 N N . ARG A 1 88 ? 11.290 1.374 14.539 1.00 90.19 88 ARG A N 1
ATOM 702 C CA . ARG A 1 88 ? 11.586 2.717 14.062 1.00 90.19 88 ARG A CA 1
ATOM 703 C C . ARG A 1 88 ? 12.700 2.675 13.029 1.00 90.19 88 ARG A C 1
ATOM 705 O O . ARG A 1 88 ? 13.749 2.096 13.298 1.00 90.19 88 ARG A O 1
ATOM 712 N N . ALA A 1 89 ? 12.498 3.331 11.892 1.00 89.50 89 ALA A N 1
ATOM 713 C CA . ALA A 1 89 ? 13.548 3.519 10.895 1.00 89.50 89 ALA A CA 1
ATOM 714 C C . ALA A 1 89 ? 13.606 4.971 10.402 1.00 89.50 89 ALA A C 1
ATOM 716 O O . ALA A 1 89 ? 12.725 5.792 10.668 1.00 89.50 89 ALA A O 1
ATOM 717 N N . GLN A 1 90 ? 14.678 5.296 9.687 1.00 90.50 90 GLN A N 1
ATOM 718 C CA . GLN A 1 90 ? 14.866 6.607 9.083 1.00 90.50 90 GLN A CA 1
ATOM 719 C C . GLN A 1 90 ? 15.608 6.469 7.757 1.00 90.50 90 GLN A C 1
ATOM 721 O O . GLN A 1 90 ? 16.592 5.734 7.672 1.00 90.50 90 GLN A O 1
ATOM 726 N N . PHE A 1 91 ? 15.159 7.194 6.735 1.00 87.69 91 PHE A N 1
ATOM 727 C CA . PHE A 1 91 ? 15.772 7.203 5.411 1.00 87.69 91 PHE A CA 1
ATOM 728 C C . PHE A 1 91 ? 16.419 8.565 5.140 1.00 87.69 91 PHE A C 1
ATOM 730 O O . PHE A 1 91 ? 15.715 9.557 4.999 1.00 87.69 91 PHE A O 1
ATOM 737 N N . GLU A 1 92 ? 17.753 8.635 5.072 1.00 84.56 92 GLU A N 1
ATOM 738 C CA . GLU A 1 92 ? 18.509 9.870 4.756 1.00 84.56 92 GLU A CA 1
ATOM 739 C C . GLU A 1 92 ? 18.095 11.114 5.587 1.00 84.56 92 GLU A C 1
ATOM 741 O O . GLU A 1 92 ? 18.100 12.238 5.088 1.00 84.56 92 GLU A O 1
ATOM 746 N N . ASN A 1 93 ? 17.766 10.920 6.872 1.00 87.38 93 ASN A N 1
ATOM 747 C CA . ASN A 1 93 ? 17.212 11.921 7.807 1.00 87.38 93 ASN A CA 1
ATOM 748 C C . ASN A 1 93 ? 15.730 12.289 7.614 1.00 87.38 93 ASN A C 1
ATOM 750 O O . ASN A 1 93 ? 15.248 13.212 8.270 1.00 87.38 93 ASN A O 1
ATOM 754 N N . ASN A 1 94 ? 15.002 11.587 6.748 1.00 89.62 94 ASN A N 1
ATOM 755 C CA . ASN A 1 94 ? 13.553 11.685 6.650 1.00 89.62 94 ASN A CA 1
ATOM 756 C C . ASN A 1 94 ? 12.872 10.507 7.367 1.00 89.62 94 ASN A C 1
ATOM 758 O O . ASN A 1 94 ? 13.299 9.355 7.259 1.00 89.62 94 ASN A O 1
ATOM 762 N N . ASP A 1 95 ? 11.793 10.810 8.080 1.00 90.12 95 ASP A N 1
ATOM 763 C CA . ASP A 1 95 ? 10.988 9.846 8.834 1.00 90.12 95 ASP A CA 1
ATOM 764 C C . ASP A 1 95 ? 9.842 9.250 7.995 1.00 90.12 95 ASP A C 1
ATOM 766 O O . ASP A 1 95 ? 9.083 8.406 8.474 1.00 90.12 95 ASP A O 1
ATOM 770 N N . ASP A 1 96 ? 9.708 9.670 6.736 1.00 91.69 96 ASP A N 1
ATOM 771 C CA . ASP A 1 96 ? 8.681 9.196 5.805 1.00 91.69 96 ASP A CA 1
ATOM 772 C C . ASP A 1 96 ? 9.057 7.856 5.146 1.00 91.69 96 ASP A C 1
ATOM 774 O O . ASP A 1 96 ? 9.242 7.758 3.930 1.00 91.69 96 ASP A O 1
ATOM 778 N N . ILE A 1 97 ? 9.176 6.799 5.949 1.00 92.62 97 ILE A N 1
ATOM 779 C CA . ILE A 1 97 ? 9.583 5.463 5.488 1.00 92.62 97 ILE A CA 1
ATOM 780 C C . ILE A 1 97 ? 8.678 4.929 4.369 1.00 92.62 97 ILE A C 1
ATOM 782 O O . ILE A 1 97 ? 9.181 4.400 3.380 1.00 92.62 97 ILE A O 1
ATOM 786 N N . GLY A 1 98 ? 7.359 5.099 4.480 1.00 91.38 98 GLY A N 1
ATOM 787 C CA . GLY A 1 98 ? 6.387 4.581 3.511 1.00 91.38 98 GLY A CA 1
ATOM 788 C C . GLY A 1 98 ? 6.400 5.283 2.157 1.00 91.38 98 GLY A C 1
ATOM 789 O O . GLY A 1 98 ? 5.760 4.835 1.208 1.00 91.38 98 GLY A O 1
ATOM 790 N N . VAL A 1 99 ? 7.183 6.355 2.008 1.00 93.06 99 VAL A N 1
ATOM 791 C CA . VAL A 1 99 ? 7.507 6.900 0.686 1.00 93.06 99 VAL A CA 1
ATOM 792 C C . VAL A 1 99 ? 8.560 6.041 -0.025 1.00 93.06 99 VAL A C 1
ATOM 794 O O . VAL A 1 99 ? 8.498 5.877 -1.248 1.00 93.06 99 VAL A O 1
ATOM 797 N N . PHE A 1 100 ? 9.507 5.484 0.729 1.00 93.75 100 PHE A N 1
ATOM 798 C CA . PHE A 1 100 ? 10.701 4.802 0.222 1.00 93.75 100 PHE A CA 1
ATOM 799 C C . PHE A 1 100 ? 10.629 3.280 0.306 1.00 93.75 100 PHE A C 1
ATOM 801 O O . PHE A 1 100 ? 11.480 2.610 -0.273 1.00 93.75 100 PHE A O 1
ATOM 808 N N . SER A 1 101 ? 9.643 2.719 0.997 1.00 93.50 101 SER A N 1
ATOM 809 C CA . SER A 1 101 ? 9.431 1.278 1.049 1.00 93.50 101 SER A CA 1
ATOM 810 C C . SER A 1 101 ? 7.976 0.907 0.797 1.00 93.50 101 SER A C 1
ATOM 812 O O . SER A 1 101 ? 7.056 1.703 0.990 1.00 93.50 101 SER A O 1
ATOM 814 N N . LYS A 1 102 ? 7.772 -0.322 0.327 1.00 94.06 102 LYS A N 1
ATOM 815 C CA . LYS A 1 102 ? 6.459 -0.947 0.214 1.00 94.06 102 LYS A CA 1
ATOM 816 C C . LYS A 1 102 ? 6.530 -2.321 0.849 1.00 94.06 102 LYS A C 1
ATOM 818 O O . LYS A 1 102 ? 7.287 -3.171 0.390 1.00 94.06 102 LYS A O 1
ATOM 823 N N . LEU A 1 103 ? 5.731 -2.528 1.884 1.00 93.00 103 LEU A N 1
ATOM 824 C CA . LEU A 1 103 ? 5.663 -3.795 2.589 1.00 93.00 103 LEU A CA 1
ATOM 825 C C . LEU A 1 103 ? 4.360 -4.514 2.236 1.00 93.00 103 LEU A C 1
ATOM 827 O O . LEU A 1 103 ? 3.302 -3.891 2.203 1.00 93.00 103 LEU A O 1
ATOM 831 N N . THR A 1 104 ? 4.458 -5.812 1.965 1.00 92.38 104 THR A N 1
ATOM 832 C CA . THR A 1 104 ? 3.322 -6.725 1.785 1.00 92.38 104 THR A CA 1
ATOM 833 C C . THR A 1 104 ? 3.599 -8.018 2.547 1.00 92.38 104 THR A C 1
ATOM 835 O O . THR A 1 104 ? 4.713 -8.225 3.026 1.00 92.38 104 THR A O 1
ATOM 838 N N . ASN A 1 105 ? 2.628 -8.929 2.590 1.00 90.06 105 ASN A N 1
ATOM 839 C CA . ASN A 1 105 ? 2.784 -10.237 3.224 1.00 90.06 105 ASN A CA 1
ATOM 840 C C . ASN A 1 105 ? 3.746 -11.185 2.484 1.00 90.06 105 ASN A C 1
ATOM 842 O O . ASN A 1 105 ? 4.079 -12.235 3.021 1.00 90.06 105 ASN A O 1
ATOM 846 N N . SER A 1 106 ? 4.154 -10.881 1.247 1.00 89.25 106 SER A N 1
ATOM 847 C CA . SER A 1 106 ? 4.942 -11.818 0.422 1.00 89.25 106 SER A CA 1
ATOM 848 C C . SER A 1 106 ? 6.250 -11.256 -0.121 1.00 89.25 106 SER A C 1
ATOM 850 O O . SER A 1 106 ? 7.161 -12.024 -0.405 1.00 89.25 106 SER A O 1
ATOM 852 N N . TYR A 1 107 ? 6.364 -9.937 -0.261 1.00 92.38 107 TYR A N 1
ATOM 853 C CA . TYR A 1 107 ? 7.577 -9.250 -0.706 1.00 92.38 107 TYR A CA 1
ATOM 854 C C . TYR A 1 107 ? 7.676 -7.874 -0.042 1.00 92.38 107 TYR A C 1
ATOM 856 O O . TYR A 1 107 ? 6.669 -7.245 0.304 1.00 92.38 107 TYR A O 1
ATOM 864 N N . CYS A 1 108 ? 8.904 -7.387 0.098 1.00 93.06 108 CYS A N 1
ATOM 865 C CA . CYS A 1 108 ? 9.193 -6.030 0.531 1.00 93.06 108 CYS A CA 1
ATOM 866 C C . CYS A 1 108 ? 9.989 -5.329 -0.567 1.00 93.06 108 CYS A C 1
ATOM 868 O O . CYS A 1 108 ? 10.988 -5.857 -1.050 1.00 93.06 108 CYS A O 1
ATOM 870 N N . LEU A 1 109 ? 9.547 -4.145 -0.978 1.00 93.12 109 LEU A N 1
ATOM 871 C CA . LEU A 1 109 ? 10.286 -3.289 -1.897 1.00 93.12 109 LEU A CA 1
ATOM 872 C C . LEU A 1 109 ? 10.942 -2.171 -1.101 1.00 93.12 109 LEU A C 1
ATOM 874 O O . LEU A 1 109 ? 10.282 -1.508 -0.298 1.00 93.12 109 LEU A O 1
ATOM 878 N N . VAL A 1 110 ? 12.215 -1.919 -1.377 1.00 93.31 110 VAL A N 1
ATOM 879 C CA . VAL A 1 110 ? 12.983 -0.849 -0.745 1.00 93.31 110 VAL A CA 1
ATOM 880 C C . VAL A 1 110 ? 13.674 -0.008 -1.813 1.00 93.31 110 VAL A C 1
ATOM 882 O O . VAL A 1 110 ? 14.195 -0.530 -2.799 1.00 93.31 110 VAL A O 1
ATOM 885 N N . ALA A 1 111 ? 13.652 1.312 -1.638 1.00 93.00 111 ALA A N 1
ATOM 886 C CA . ALA A 1 111 ? 14.290 2.240 -2.554 1.00 93.00 111 ALA A CA 1
ATOM 887 C C . ALA A 1 111 ? 15.799 1.992 -2.649 1.00 93.00 111 ALA A C 1
ATOM 889 O O . ALA A 1 111 ? 16.478 1.740 -1.649 1.00 93.00 111 ALA A O 1
ATOM 890 N N . ILE A 1 112 ? 16.342 2.142 -3.855 1.00 89.25 112 ILE A N 1
ATOM 891 C CA . ILE A 1 112 ? 17.791 2.175 -4.076 1.00 89.25 112 ILE A CA 1
ATOM 892 C C . ILE A 1 112 ? 18.361 3.500 -3.542 1.00 89.25 112 ILE A C 1
ATOM 894 O O . ILE A 1 112 ? 17.765 4.566 -3.717 1.00 89.25 112 ILE A O 1
ATOM 898 N N . GLY A 1 113 ? 19.544 3.433 -2.929 1.00 84.75 113 GLY A N 1
ATOM 899 C CA . GLY A 1 113 ? 20.261 4.603 -2.418 1.00 84.75 113 GLY A CA 1
ATOM 900 C C . GLY A 1 113 ? 19.915 4.962 -0.975 1.00 84.75 113 GLY A C 1
ATOM 901 O O . GLY A 1 113 ? 20.020 6.124 -0.612 1.00 84.75 113 GLY A O 1
ATOM 902 N N . GLY A 1 114 ? 19.472 3.992 -0.176 1.00 83.25 114 GLY A N 1
ATOM 903 C CA . GLY A 1 114 ? 19.388 4.115 1.275 1.00 83.25 114 GLY A CA 1
ATOM 904 C C . GLY A 1 114 ? 20.731 3.860 1.953 1.00 83.25 114 GLY A C 1
ATOM 905 O O . GLY A 1 114 ? 21.669 3.335 1.350 1.00 83.25 114 GLY A O 1
ATOM 906 N N . SER A 1 115 ? 20.821 4.228 3.230 1.00 86.81 115 SER A N 1
ATOM 907 C CA . SER A 1 115 ? 21.945 3.833 4.077 1.00 86.81 115 SER A CA 1
ATOM 908 C C . SER A 1 115 ? 21.847 2.349 4.442 1.00 86.81 115 SER A C 1
ATOM 910 O O . SER A 1 115 ? 20.752 1.809 4.582 1.00 86.81 115 SER A O 1
ATOM 912 N N . GLU A 1 116 ? 22.987 1.699 4.685 1.00 86.50 116 GLU A N 1
ATOM 913 C CA . GLU A 1 116 ? 23.012 0.316 5.194 1.00 86.50 116 GLU A CA 1
ATOM 914 C C . GLU A 1 116 ? 22.247 0.177 6.515 1.00 86.50 116 GLU A C 1
ATOM 916 O O . GLU A 1 116 ? 21.609 -0.839 6.755 1.00 86.50 116 GLU A O 1
ATOM 921 N N . ALA A 1 117 ? 22.224 1.232 7.337 1.00 87.31 117 ALA A N 1
ATOM 922 C CA . ALA A 1 117 ? 21.414 1.271 8.548 1.00 87.31 117 ALA A CA 1
ATOM 923 C C . ALA A 1 117 ? 19.916 1.090 8.247 1.00 87.31 117 ALA A C 1
ATOM 925 O O . ALA A 1 117 ? 19.233 0.365 8.962 1.00 87.31 117 ALA A O 1
ATOM 926 N N . PHE A 1 118 ? 19.405 1.697 7.174 1.00 88.38 118 PHE A N 1
ATOM 927 C CA . PHE A 1 118 ? 18.011 1.526 6.777 1.00 88.38 118 PHE A CA 1
ATOM 928 C C . PHE A 1 118 ? 17.746 0.099 6.295 1.00 88.38 118 PHE A C 1
ATOM 930 O O . PHE A 1 118 ? 16.809 -0.534 6.771 1.00 88.38 118 PHE A O 1
ATOM 937 N N . TYR A 1 119 ? 18.601 -0.433 5.419 1.00 90.06 119 TYR A N 1
ATOM 938 C CA . TYR A 1 119 ? 18.465 -1.806 4.926 1.00 90.06 119 TYR A CA 1
ATOM 939 C C . TYR A 1 119 ? 18.553 -2.836 6.052 1.00 90.06 119 TYR A C 1
ATOM 941 O O . TYR A 1 119 ? 17.710 -3.724 6.115 1.00 90.06 119 TYR A O 1
ATOM 949 N N . SER A 1 120 ? 19.463 -2.644 7.012 1.00 89.12 120 SER A N 1
ATOM 950 C CA . SER A 1 120 ? 19.625 -3.554 8.147 1.00 89.12 120 SER A CA 1
ATOM 951 C C . SER A 1 120 ? 18.369 -3.694 9.005 1.00 89.12 120 SER A C 1
ATOM 953 O O . SER A 1 120 ? 18.130 -4.777 9.518 1.00 89.12 120 SER A O 1
ATOM 955 N N . VAL A 1 121 ? 17.542 -2.644 9.124 1.00 90.06 121 VAL A N 1
ATOM 956 C CA . VAL A 1 121 ? 16.292 -2.689 9.905 1.00 90.06 121 VAL A CA 1
ATOM 957 C C . VAL A 1 121 ? 15.229 -3.533 9.201 1.00 90.06 121 VAL A C 1
ATOM 959 O O . VAL A 1 121 ? 14.468 -4.238 9.856 1.00 90.06 121 VAL A O 1
ATOM 962 N N . PHE A 1 122 ? 15.163 -3.476 7.869 1.00 88.94 122 PHE A N 1
ATOM 963 C CA . PHE A 1 122 ? 14.244 -4.323 7.107 1.00 88.94 122 PHE A CA 1
ATOM 964 C C . PHE A 1 122 ? 14.756 -5.757 7.031 1.00 88.94 122 PHE A C 1
ATOM 966 O O . PHE A 1 122 ? 13.990 -6.689 7.248 1.00 88.94 122 PHE A O 1
ATOM 973 N N . GLU A 1 123 ? 16.043 -5.942 6.746 1.00 88.19 123 GLU A N 1
ATOM 974 C CA . GLU A 1 123 ? 16.656 -7.262 6.619 1.00 88.19 123 GLU A CA 1
ATOM 975 C C . GLU A 1 123 ? 16.677 -8.018 7.952 1.00 88.19 123 GLU A C 1
ATOM 977 O O . GLU A 1 123 ? 16.426 -9.217 7.946 1.00 88.19 123 GLU A O 1
ATOM 982 N N . SER A 1 124 ? 16.884 -7.349 9.094 1.00 87.12 124 SER A N 1
ATOM 983 C CA . SER A 1 124 ? 16.911 -8.024 10.400 1.00 87.12 124 SER A CA 1
ATOM 984 C C . SER A 1 124 ? 15.601 -8.729 10.745 1.00 87.12 124 SER A C 1
ATOM 986 O O . SER A 1 124 ? 15.634 -9.772 11.387 1.00 87.12 124 SER A O 1
ATOM 988 N N . GLU A 1 125 ? 14.464 -8.176 10.319 1.00 83.69 125 GLU A N 1
ATOM 989 C CA . GLU A 1 125 ? 13.146 -8.762 10.591 1.00 83.69 125 GLU A CA 1
ATOM 990 C C . GLU A 1 125 ? 12.610 -9.608 9.439 1.00 83.69 125 GLU A C 1
ATOM 992 O O . GLU A 1 125 ? 11.902 -10.591 9.654 1.00 83.69 125 GLU A O 1
ATOM 997 N N . LEU A 1 126 ? 12.874 -9.193 8.198 1.00 84.44 126 LEU A N 1
ATOM 998 C CA . LEU A 1 126 ? 12.197 -9.754 7.032 1.00 84.44 126 LEU A CA 1
ATOM 999 C C . LEU A 1 126 ? 13.021 -10.815 6.313 1.00 84.44 126 LEU A C 1
ATOM 1001 O O . LEU A 1 126 ? 12.410 -11.626 5.624 1.00 84.44 126 LEU A O 1
ATOM 1005 N N . ALA A 1 127 ? 14.353 -10.838 6.451 1.00 77.06 127 ALA A N 1
ATOM 1006 C CA . ALA A 1 127 ? 15.216 -11.658 5.592 1.00 77.06 127 ALA A CA 1
ATOM 1007 C C . ALA A 1 127 ? 14.873 -13.156 5.614 1.00 77.06 127 ALA A C 1
ATOM 1009 O O . ALA A 1 127 ? 15.026 -13.829 4.596 1.00 77.06 127 ALA A O 1
ATOM 1010 N N . ASP A 1 128 ? 14.365 -13.663 6.738 1.00 78.88 128 ASP A N 1
ATOM 1011 C CA . ASP A 1 128 ? 14.019 -15.077 6.887 1.00 78.88 128 ASP A CA 1
ATOM 1012 C C . ASP A 1 128 ? 12.645 -15.440 6.292 1.00 78.88 128 ASP A C 1
ATOM 1014 O O . ASP A 1 128 ? 12.392 -16.607 5.991 1.00 78.88 128 ASP A O 1
ATOM 1018 N N . VAL A 1 129 ? 11.741 -14.464 6.126 1.00 82.12 129 VAL A N 1
ATOM 1019 C CA . VAL A 1 129 ? 10.328 -14.705 5.764 1.00 82.12 129 VAL A CA 1
ATOM 1020 C C . VAL A 1 129 ? 9.980 -14.162 4.379 1.00 82.12 129 VAL A C 1
ATOM 1022 O O . VAL A 1 129 ? 9.209 -14.785 3.649 1.00 82.12 129 VAL A O 1
ATOM 1025 N N . ILE A 1 130 ? 10.517 -12.996 4.019 1.00 88.00 130 ILE A N 1
ATOM 1026 C CA . ILE A 1 130 ? 10.125 -12.225 2.841 1.00 88.00 130 ILE A CA 1
ATOM 1027 C C . ILE A 1 130 ? 11.371 -11.723 2.090 1.00 88.00 130 ILE A C 1
ATOM 1029 O O . ILE A 1 130 ? 12.264 -11.141 2.704 1.00 88.00 130 ILE A O 1
ATOM 1033 N N . PRO A 1 131 ? 11.416 -11.827 0.746 1.00 90.12 131 PRO A N 1
ATOM 1034 C CA . PRO A 1 131 ? 12.467 -11.198 -0.044 1.00 90.12 131 PRO A CA 1
ATOM 1035 C C . PRO A 1 131 ? 12.389 -9.666 0.039 1.00 90.12 131 PRO A C 1
ATOM 1037 O O . PRO A 1 131 ? 11.377 -9.051 -0.318 1.00 90.12 131 PRO A O 1
ATOM 1040 N N . VAL A 1 132 ? 13.492 -9.050 0.470 1.00 90.88 132 VAL A N 1
ATOM 1041 C CA . VAL A 1 132 ? 13.705 -7.598 0.439 1.00 90.88 132 VAL A CA 1
ATOM 1042 C C . VAL A 1 132 ? 14.363 -7.234 -0.892 1.00 90.88 132 VAL A C 1
ATOM 1044 O O . VAL A 1 132 ? 15.499 -7.616 -1.169 1.00 90.88 132 VAL A O 1
ATOM 1047 N N . VAL A 1 133 ? 13.635 -6.519 -1.750 1.00 91.94 133 VAL A N 1
ATOM 1048 C CA . VAL A 1 133 ? 14.066 -6.183 -3.111 1.00 91.94 133 VAL A CA 1
ATOM 1049 C C . VAL A 1 133 ? 14.421 -4.706 -3.206 1.00 91.94 133 VAL A C 1
ATOM 1051 O O . VAL A 1 133 ? 13.573 -3.831 -3.028 1.00 91.94 133 VAL A O 1
ATOM 1054 N N . HIS A 1 134 ? 15.669 -4.431 -3.573 1.00 92.38 134 HIS A N 1
ATOM 1055 C CA . HIS A 1 134 ? 16.137 -3.084 -3.878 1.00 92.38 134 HIS A CA 1
ATOM 1056 C C . HIS A 1 134 ? 15.705 -2.683 -5.288 1.00 92.38 134 HIS A C 1
ATOM 1058 O O . HIS A 1 134 ? 16.201 -3.231 -6.270 1.00 92.38 134 HIS A O 1
ATOM 1064 N N . ALA A 1 135 ? 14.784 -1.731 -5.407 1.00 91.19 135 ALA A N 1
ATOM 1065 C CA . ALA A 1 135 ? 14.248 -1.311 -6.697 1.00 91.19 135 ALA A CA 1
ATOM 1066 C C . ALA A 1 135 ? 14.106 0.211 -6.805 1.00 91.19 135 ALA A C 1
ATOM 1068 O O . ALA A 1 135 ? 13.918 0.928 -5.821 1.00 91.19 135 ALA A O 1
ATOM 1069 N N . SER A 1 136 ? 14.179 0.701 -8.039 1.00 92.81 136 SER A N 1
ATOM 1070 C CA . SER A 1 136 ? 13.678 2.014 -8.431 1.00 92.81 136 SER A CA 1
ATOM 1071 C C . SER A 1 136 ? 12.457 1.826 -9.320 1.00 92.81 136 SER A C 1
ATOM 1073 O O . SER A 1 136 ? 12.321 0.811 -10.005 1.00 92.81 136 SER A O 1
ATOM 1075 N N . ILE A 1 137 ? 11.552 2.799 -9.292 1.00 91.62 137 ILE A N 1
ATOM 1076 C CA . ILE A 1 137 ? 10.387 2.823 -10.176 1.00 91.62 137 ILE A CA 1
ATOM 1077 C C . ILE A 1 137 ? 10.425 4.144 -10.926 1.00 91.62 137 ILE A C 1
ATOM 1079 O O . ILE A 1 137 ? 10.453 5.205 -10.298 1.00 91.62 137 ILE A O 1
ATOM 1083 N N . ALA A 1 138 ? 10.439 4.081 -12.258 1.00 89.44 138 ALA A N 1
ATOM 1084 C CA . ALA A 1 138 ? 10.543 5.250 -13.129 1.00 89.44 138 ALA A CA 1
ATOM 1085 C C . ALA A 1 138 ? 11.807 6.092 -12.855 1.00 89.44 138 ALA A C 1
ATOM 1087 O O . ALA A 1 138 ? 11.769 7.323 -12.902 1.00 89.44 138 ALA A O 1
ATOM 1088 N N . GLY A 1 139 ? 12.918 5.442 -12.486 1.00 88.38 139 GLY A N 1
ATOM 1089 C CA . GLY A 1 139 ? 14.162 6.109 -12.086 1.00 88.38 139 GLY A CA 1
ATOM 1090 C C . GLY A 1 139 ? 14.064 6.902 -10.777 1.00 88.38 139 GLY A C 1
ATOM 1091 O O . GLY A 1 139 ? 14.990 7.634 -10.428 1.00 88.38 139 GLY A O 1
ATOM 1092 N N . CYS A 1 140 ? 12.954 6.780 -10.046 1.00 90.44 140 CYS A N 1
ATOM 1093 C CA . CYS A 1 140 ? 12.717 7.481 -8.794 1.00 90.44 140 CYS A CA 1
ATOM 1094 C C . CYS A 1 140 ? 12.934 6.561 -7.586 1.00 90.44 140 CYS A C 1
ATOM 1096 O O . CYS A 1 140 ? 12.726 5.348 -7.644 1.00 90.44 140 CYS A O 1
ATOM 1098 N N . ARG A 1 141 ? 13.286 7.179 -6.451 1.00 90.75 141 ARG A N 1
ATOM 1099 C CA . ARG A 1 141 ? 13.447 6.510 -5.147 1.00 90.75 141 ARG A CA 1
ATOM 1100 C C . ARG A 1 141 ? 12.130 6.368 -4.366 1.00 90.75 141 ARG A C 1
ATOM 1102 O O . ARG A 1 141 ? 12.089 5.712 -3.339 1.00 90.75 141 ARG A O 1
ATOM 1109 N N . ILE A 1 142 ? 11.040 6.973 -4.835 1.00 92.44 142 ILE A N 1
ATOM 1110 C CA . ILE A 1 142 ? 9.751 7.047 -4.121 1.00 92.44 142 ILE A CA 1
ATOM 1111 C C . ILE A 1 142 ? 8.839 5.841 -4.410 1.00 92.44 142 ILE A C 1
ATOM 1113 O O . ILE A 1 142 ? 7.691 5.982 -4.837 1.00 92.44 142 ILE A O 1
ATOM 1117 N N . ILE A 1 143 ? 9.363 4.632 -4.222 1.00 92.44 143 ILE A N 1
ATOM 1118 C CA . ILE A 1 143 ? 8.683 3.395 -4.625 1.00 92.44 143 ILE A CA 1
ATOM 1119 C C . ILE A 1 143 ? 7.368 3.135 -3.878 1.00 92.44 143 ILE A C 1
ATOM 1121 O O . ILE A 1 143 ? 6.421 2.638 -4.487 1.00 92.44 143 ILE A O 1
ATOM 1125 N N . GLY A 1 144 ? 7.266 3.516 -2.601 1.00 91.12 144 GLY A N 1
ATOM 1126 C CA . GLY A 1 144 ? 6.084 3.252 -1.776 1.00 91.12 144 GLY A CA 1
ATOM 1127 C C . GLY A 1 144 ? 4.860 4.049 -2.227 1.00 91.12 144 GLY A C 1
ATOM 1128 O O . GLY A 1 144 ? 3.730 3.570 -2.138 1.00 91.12 144 GLY A O 1
ATOM 1129 N N . ARG A 1 145 ? 5.090 5.236 -2.810 1.00 91.50 145 ARG A N 1
ATOM 1130 C CA . ARG A 1 145 ? 4.036 6.078 -3.403 1.00 91.50 145 ARG A CA 1
ATOM 1131 C C . ARG A 1 145 ? 3.721 5.729 -4.845 1.00 91.50 145 ARG A C 1
ATOM 1133 O O . ARG A 1 145 ? 2.598 5.947 -5.285 1.00 91.50 145 ARG A O 1
ATOM 1140 N N . LEU A 1 146 ? 4.702 5.243 -5.599 1.00 92.81 146 LEU A N 1
ATOM 1141 C CA . LEU A 1 146 ? 4.501 4.904 -7.005 1.00 92.81 146 LEU A CA 1
ATOM 1142 C C . LEU A 1 146 ? 3.872 3.524 -7.190 1.00 92.81 146 LEU A C 1
ATOM 1144 O O . LEU A 1 146 ? 3.207 3.319 -8.198 1.00 92.81 146 LEU A O 1
ATOM 1148 N N . SER A 1 147 ? 4.053 2.606 -6.239 1.00 92.31 147 SER A N 1
ATOM 1149 C CA . SER A 1 147 ? 3.564 1.230 -6.341 1.00 92.31 147 SER A CA 1
ATOM 1150 C C . SER A 1 147 ? 2.520 0.867 -5.293 1.00 92.31 147 SER A C 1
ATOM 1152 O O . SER A 1 147 ? 2.485 1.378 -4.168 1.00 92.31 147 SER A O 1
ATOM 1154 N N . VAL A 1 148 ? 1.661 -0.067 -5.682 1.00 92.75 148 VAL A N 1
ATOM 1155 C CA . VAL A 1 148 ? 0.626 -0.657 -4.835 1.00 92.75 148 VAL A CA 1
ATOM 1156 C C . VAL A 1 148 ? 0.659 -2.150 -5.052 1.00 92.75 148 VAL A C 1
ATOM 1158 O O . VAL A 1 148 ? 0.808 -2.602 -6.181 1.00 92.75 148 VAL A O 1
ATOM 1161 N N . GLY A 1 149 ? 0.538 -2.920 -3.983 1.00 92.12 149 GLY A N 1
ATOM 1162 C CA . GLY A 1 149 ? 0.543 -4.360 -4.111 1.00 92.12 149 GLY A CA 1
ATOM 1163 C C . GLY A 1 149 ? 0.105 -5.051 -2.841 1.00 92.12 149 GLY A C 1
ATOM 1164 O O . GLY A 1 149 ? 0.145 -4.468 -1.757 1.00 92.12 149 GLY A O 1
ATOM 1165 N N . ASN A 1 150 ? -0.310 -6.291 -3.024 1.00 92.88 150 ASN A N 1
ATOM 1166 C CA . ASN A 1 150 ? -0.661 -7.233 -1.977 1.00 92.88 150 ASN A CA 1
ATOM 1167 C C . ASN A 1 150 ? 0.136 -8.525 -2.205 1.00 92.88 150 ASN A C 1
ATOM 1169 O O . ASN A 1 150 ? 1.055 -8.560 -3.023 1.00 92.88 150 ASN A O 1
ATOM 1173 N N . LYS A 1 151 ? -0.211 -9.618 -1.522 1.00 90.62 151 LYS A N 1
ATOM 1174 C CA . LYS A 1 151 ? 0.500 -10.889 -1.737 1.00 90.62 151 LYS A CA 1
ATOM 1175 C C . LYS A 1 151 ? 0.337 -11.506 -3.138 1.00 90.62 151 LYS A C 1
ATOM 1177 O O . LYS A 1 151 ? 1.126 -12.364 -3.518 1.00 90.62 151 LYS A O 1
ATOM 1182 N N . ASN A 1 152 ? -0.699 -11.112 -3.878 1.00 91.44 152 ASN A N 1
ATOM 1183 C CA . ASN A 1 152 ? -1.070 -11.708 -5.163 1.00 91.44 152 ASN A CA 1
ATOM 1184 C C . ASN A 1 152 ? -0.507 -10.924 -6.357 1.00 91.44 152 ASN A C 1
ATOM 1186 O O . ASN A 1 152 ? -0.309 -11.490 -7.434 1.00 91.44 152 ASN A O 1
ATOM 1190 N N . GLY A 1 153 ? -0.277 -9.620 -6.197 1.00 92.81 153 GLY A N 1
ATOM 1191 C CA . GLY A 1 153 ? 0.076 -8.761 -7.315 1.00 92.81 153 GLY A CA 1
ATOM 1192 C C . GLY A 1 153 ? 0.710 -7.434 -6.923 1.00 92.81 153 GLY A C 1
ATOM 1193 O O . GLY A 1 153 ? 0.511 -6.915 -5.826 1.00 92.81 153 GLY A O 1
ATOM 1194 N N . LEU A 1 154 ? 1.448 -6.874 -7.878 1.00 94.62 154 LEU A N 1
ATOM 1195 C CA . LEU A 1 154 ? 2.103 -5.577 -7.810 1.00 94.62 154 LEU A CA 1
ATOM 1196 C C . LEU A 1 154 ? 1.690 -4.738 -9.023 1.00 94.62 154 LEU A C 1
ATOM 1198 O O . LEU A 1 154 ? 1.937 -5.101 -10.175 1.00 94.62 154 LEU A O 1
ATOM 1202 N N . VAL A 1 155 ? 1.112 -3.576 -8.753 1.00 93.62 155 VAL A N 1
ATOM 1203 C CA . VAL A 1 155 ? 0.747 -2.581 -9.755 1.00 93.62 155 VAL A CA 1
ATOM 1204 C C . VAL A 1 155 ? 1.803 -1.482 -9.769 1.00 93.62 155 VAL A C 1
ATOM 1206 O O . VAL A 1 155 ? 2.123 -0.877 -8.740 1.00 93.62 155 VAL A O 1
ATOM 1209 N N . VAL A 1 156 ? 2.351 -1.229 -10.954 1.00 93.50 156 VAL A N 1
ATOM 1210 C CA . VAL A 1 156 ? 3.389 -0.223 -11.200 1.00 93.50 156 VAL A CA 1
ATOM 1211 C C . VAL A 1 156 ? 2.916 0.792 -12.246 1.00 93.50 156 VAL A C 1
ATOM 1213 O O . VAL A 1 156 ? 2.091 0.460 -13.099 1.00 93.50 156 VAL A O 1
ATOM 1216 N N . PRO A 1 157 ? 3.419 2.036 -12.225 1.00 93.06 157 PRO A N 1
ATOM 1217 C CA . PRO A 1 157 ? 3.004 3.047 -13.186 1.00 93.06 157 PRO A CA 1
ATOM 1218 C C . PRO A 1 157 ? 3.583 2.755 -14.576 1.00 93.06 157 PRO A C 1
ATOM 1220 O O . PRO A 1 157 ? 4.634 2.121 -14.714 1.00 93.06 157 PRO A O 1
ATOM 1223 N N . ASN A 1 158 ? 2.944 3.288 -15.617 1.00 91.19 158 ASN A N 1
ATOM 1224 C CA . ASN A 1 158 ? 3.414 3.166 -17.002 1.00 91.19 158 ASN A CA 1
ATOM 1225 C C . ASN A 1 158 ? 4.806 3.793 -17.246 1.00 91.19 158 ASN A C 1
ATOM 1227 O O . ASN A 1 158 ? 5.509 3.416 -18.176 1.00 91.19 158 ASN A O 1
ATOM 1231 N N . SER A 1 159 ? 5.247 4.714 -16.385 1.00 90.94 159 SER A N 1
ATOM 1232 C CA . SER A 1 159 ? 6.585 5.321 -16.441 1.00 90.94 159 SER A CA 1
ATOM 1233 C C . SER A 1 159 ? 7.726 4.376 -16.034 1.00 90.94 159 SER A C 1
ATOM 1235 O O . SER A 1 159 ? 8.895 4.736 -16.168 1.00 90.94 159 SER A O 1
ATOM 1237 N N . THR A 1 160 ? 7.411 3.178 -15.533 1.00 92.25 160 THR A N 1
ATOM 1238 C CA . THR A 1 160 ? 8.404 2.180 -15.111 1.00 92.25 160 THR A CA 1
ATOM 1239 C C . THR A 1 160 ? 9.153 1.619 -16.313 1.00 92.25 160 THR A C 1
ATOM 1241 O O . THR A 1 160 ? 8.539 1.116 -17.255 1.00 92.25 160 THR A O 1
ATOM 1244 N N . THR A 1 161 ? 10.483 1.630 -16.264 1.00 93.75 161 THR A N 1
ATOM 1245 C CA . THR A 1 161 ? 11.309 1.129 -17.373 1.00 93.75 161 THR A CA 1
ATOM 1246 C C . THR A 1 161 ? 11.238 -0.398 -17.502 1.00 93.75 161 THR A C 1
ATOM 1248 O O . THR A 1 161 ? 10.898 -1.113 -16.556 1.00 93.75 161 THR A O 1
ATOM 1251 N N . ASP A 1 162 ? 11.554 -0.936 -18.683 1.00 91.75 162 ASP A N 1
ATOM 1252 C CA . ASP A 1 162 ? 11.576 -2.393 -18.912 1.00 91.75 162 ASP A CA 1
ATOM 1253 C C . ASP A 1 162 ? 12.663 -3.103 -18.108 1.00 91.75 162 ASP A C 1
ATOM 1255 O O . ASP A 1 162 ? 12.470 -4.238 -17.677 1.00 91.75 162 ASP A O 1
ATOM 1259 N N . VAL A 1 163 ? 13.773 -2.412 -17.840 1.00 93.19 163 VAL A N 1
ATOM 1260 C CA . VAL A 1 163 ? 14.866 -2.932 -17.012 1.00 93.19 163 VAL A CA 1
ATOM 1261 C C . VAL A 1 163 ? 14.418 -3.079 -15.557 1.00 93.19 163 VAL A C 1
ATOM 1263 O O . VAL A 1 163 ? 14.624 -4.136 -14.965 1.00 93.19 163 VAL A O 1
ATOM 1266 N N . GLU A 1 164 ? 13.753 -2.063 -14.998 1.00 93.06 164 GLU A N 1
ATOM 1267 C CA . GLU A 1 164 ? 13.188 -2.119 -13.640 1.00 93.06 164 GLU A CA 1
ATOM 1268 C C . GLU A 1 164 ? 12.129 -3.218 -13.523 1.00 93.06 164 GLU A C 1
ATOM 1270 O O . GLU A 1 164 ? 12.119 -3.978 -12.557 1.00 93.06 164 GLU A O 1
ATOM 1275 N N . LEU A 1 165 ? 11.263 -3.353 -14.529 1.00 91.56 165 LEU A N 1
ATOM 1276 C CA . LEU A 1 165 ? 10.226 -4.378 -14.509 1.00 91.56 165 LEU A CA 1
ATOM 1277 C C . LEU A 1 165 ? 10.827 -5.788 -14.595 1.00 91.56 165 LEU A C 1
ATOM 1279 O O . LEU A 1 165 ? 10.402 -6.678 -13.859 1.00 91.56 165 LEU A O 1
ATOM 1283 N N . GLN A 1 166 ? 11.840 -5.997 -15.438 1.00 92.38 166 GLN A N 1
ATOM 1284 C CA . GLN A 1 166 ? 12.543 -7.278 -15.500 1.00 92.38 166 GLN A CA 1
ATOM 1285 C C . GLN A 1 166 ? 13.262 -7.594 -14.183 1.00 92.38 166 GLN A C 1
ATOM 1287 O O . GLN A 1 166 ? 13.243 -8.741 -13.745 1.00 92.38 166 GLN A O 1
ATOM 1292 N N . HIS A 1 167 ? 13.853 -6.589 -13.531 1.00 92.75 167 HIS A N 1
ATOM 1293 C CA . HIS A 1 167 ? 14.453 -6.748 -12.209 1.00 92.75 167 HIS A CA 1
ATOM 1294 C C . HIS A 1 167 ? 13.415 -7.208 -11.178 1.00 92.75 167 HIS 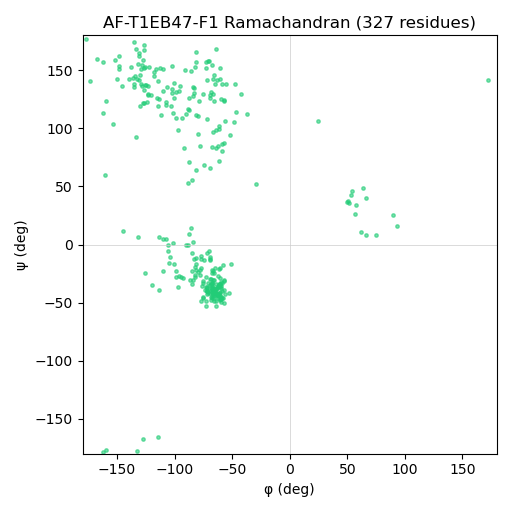A C 1
ATOM 1296 O O . HIS A 1 167 ? 13.627 -8.215 -10.511 1.00 92.75 167 HIS A O 1
ATOM 1302 N N . LEU A 1 168 ? 12.256 -6.543 -11.115 1.00 92.31 168 LEU A N 1
ATOM 1303 C CA . LEU A 1 168 ? 11.158 -6.946 -10.234 1.00 92.31 168 LEU A CA 1
ATOM 1304 C C . LEU A 1 168 ? 10.705 -8.386 -10.521 1.00 92.31 168 LEU A C 1
ATOM 1306 O O . LEU A 1 168 ? 10.601 -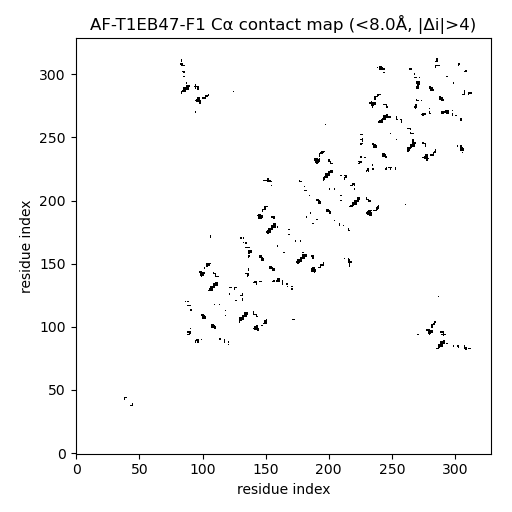9.183 -9.599 1.00 92.31 168 LEU A O 1
ATOM 1310 N N . ARG A 1 169 ? 10.524 -8.770 -11.788 1.00 90.62 169 ARG A N 1
ATOM 1311 C CA . ARG A 1 169 ? 10.145 -10.150 -12.148 1.00 90.62 169 ARG A CA 1
ATOM 1312 C C . ARG A 1 169 ? 11.162 -11.204 -11.717 1.00 90.62 169 ARG A C 1
ATOM 1314 O O . ARG A 1 169 ? 10.766 -12.312 -11.399 1.00 90.62 169 ARG A O 1
ATOM 1321 N N . ASN A 1 170 ? 12.451 -10.878 -11.738 1.00 92.25 170 ASN A N 1
ATOM 1322 C CA . ASN A 1 170 ? 13.498 -11.821 -11.347 1.00 92.25 170 ASN A CA 1
ATOM 1323 C C . ASN A 1 170 ? 13.627 -11.954 -9.820 1.00 92.25 170 ASN A C 1
ATOM 1325 O O . ASN A 1 170 ? 14.141 -12.962 -9.343 1.00 92.25 170 ASN A O 1
ATOM 1329 N N . SER A 1 171 ? 13.237 -10.921 -9.068 1.00 90.44 171 SER A N 1
ATOM 1330 C CA . SER A 1 171 ? 13.400 -10.864 -7.611 1.00 90.44 171 SER A CA 1
ATOM 1331 C C . SER A 1 171 ? 12.137 -11.225 -6.830 1.00 90.44 171 SER A C 1
ATOM 1333 O O . SER A 1 171 ? 12.247 -11.673 -5.691 1.00 90.44 171 SER A O 1
ATOM 1335 N N . LEU A 1 172 ? 10.949 -11.004 -7.398 1.00 89.12 172 LEU A N 1
ATOM 1336 C CA . LEU A 1 172 ? 9.685 -11.381 -6.771 1.00 89.12 172 LEU A CA 1
ATOM 1337 C C . LEU A 1 172 ? 9.357 -12.865 -7.011 1.00 89.12 172 LEU A C 1
ATOM 1339 O O . LEU A 1 172 ? 9.763 -13.430 -8.025 1.00 89.12 172 LEU A O 1
ATOM 1343 N N . PRO A 1 173 ? 8.596 -13.500 -6.102 1.00 87.75 173 PRO A N 1
ATOM 1344 C CA . PRO A 1 173 ? 8.111 -14.858 -6.317 1.00 87.75 173 PRO A CA 1
ATOM 1345 C C . PRO A 1 173 ? 7.116 -14.918 -7.487 1.00 87.75 173 PRO A C 1
ATOM 1347 O O . PRO A 1 173 ? 6.287 -14.023 -7.650 1.00 87.75 173 PRO A O 1
ATOM 1350 N N . ASP A 1 174 ? 7.132 -16.024 -8.239 1.00 83.06 174 ASP A N 1
ATOM 1351 C CA . ASP A 1 174 ? 6.310 -16.235 -9.449 1.00 83.06 174 ASP A CA 1
ATOM 1352 C C . ASP A 1 174 ? 4.790 -16.129 -9.217 1.00 83.06 174 ASP A C 1
ATOM 1354 O O . ASP A 1 174 ? 4.016 -15.963 -10.160 1.00 83.06 174 ASP A O 1
ATOM 1358 N N . ALA A 1 175 ? 4.344 -16.231 -7.961 1.00 87.50 175 ALA A N 1
ATOM 1359 C CA . ALA A 1 175 ? 2.944 -16.057 -7.586 1.00 87.50 175 ALA A CA 1
ATOM 1360 C C . ALA A 1 175 ? 2.449 -14.612 -7.776 1.00 87.50 175 ALA A C 1
ATOM 1362 O O . ALA A 1 175 ? 1.248 -14.401 -7.947 1.00 87.50 175 ALA A O 1
ATOM 1363 N N . VAL A 1 176 ? 3.355 -13.629 -7.751 1.00 90.62 176 VAL A N 1
ATOM 1364 C CA . VAL A 1 176 ? 3.008 -12.208 -7.790 1.00 90.62 176 VAL A CA 1
ATOM 1365 C C . VAL A 1 176 ? 2.886 -11.736 -9.233 1.00 90.62 176 VAL A C 1
ATOM 1367 O O . VAL A 1 176 ? 3.858 -11.679 -9.989 1.00 90.62 176 VAL A O 1
ATOM 1370 N N . LYS A 1 177 ? 1.678 -11.325 -9.620 1.00 91.50 177 LYS A N 1
ATOM 1371 C CA . LYS A 1 177 ? 1.423 -10.742 -10.941 1.00 91.50 177 LYS A CA 1
ATOM 1372 C C . LYS A 1 177 ? 1.860 -9.283 -10.975 1.00 91.50 177 LYS A C 1
ATOM 1374 O O . LYS A 1 177 ? 1.372 -8.472 -10.197 1.00 91.50 177 LYS A O 1
ATOM 1379 N N . ILE A 1 178 ? 2.736 -8.928 -11.911 1.00 92.50 178 ILE A N 1
ATOM 1380 C CA . ILE A 1 178 ? 3.179 -7.540 -12.099 1.00 92.50 178 ILE A CA 1
ATOM 1381 C C . ILE A 1 178 ? 2.470 -6.941 -13.313 1.00 92.50 178 ILE A C 1
ATOM 1383 O O . ILE A 1 178 ? 2.673 -7.421 -14.433 1.00 92.50 178 ILE A O 1
ATOM 1387 N N . HIS A 1 179 ? 1.702 -5.868 -13.106 1.00 92.06 179 HIS A N 1
ATOM 1388 C CA . HIS A 1 179 ? 1.013 -5.146 -14.179 1.00 92.06 179 HIS A CA 1
ATOM 1389 C C . HIS A 1 179 ? 1.374 -3.657 -14.185 1.00 92.06 179 HIS A C 1
ATOM 1391 O O . HIS A 1 179 ? 1.419 -3.002 -13.143 1.00 92.06 179 HIS A O 1
ATOM 1397 N N . ARG A 1 180 ? 1.613 -3.109 -15.383 1.00 92.31 180 ARG A N 1
ATOM 1398 C CA . ARG A 1 180 ? 1.692 -1.659 -15.602 1.00 92.31 180 ARG A CA 1
ATOM 1399 C C . ARG A 1 180 ? 0.302 -1.067 -15.776 1.00 92.31 180 ARG A C 1
ATOM 1401 O O . ARG A 1 180 ? -0.477 -1.614 -16.550 1.00 92.31 180 ARG A O 1
ATOM 1408 N N . VAL A 1 181 ? 0.044 0.054 -15.117 1.00 90.19 181 VAL A N 1
ATOM 1409 C CA . VAL A 1 181 ? -1.192 0.833 -15.241 1.00 90.19 181 VAL A CA 1
ATOM 1410 C C . VAL A 1 181 ? -0.853 2.260 -15.662 1.00 90.19 181 VAL A C 1
ATOM 1412 O O . VAL A 1 181 ? 0.093 2.869 -15.149 1.00 90.19 181 VAL A O 1
ATOM 1415 N N . GLU A 1 182 ? -1.615 2.794 -16.616 1.00 84.62 182 GLU A N 1
ATOM 1416 C CA . GLU A 1 182 ? -1.596 4.215 -16.955 1.00 84.62 182 GLU A CA 1
ATOM 1417 C C . GLU A 1 182 ? -2.690 4.916 -16.155 1.00 84.62 182 GLU A C 1
ATOM 1419 O O . GLU A 1 182 ? -3.867 4.739 -16.430 1.00 84.62 182 GLU A O 1
ATOM 1424 N N . GLU A 1 183 ? -2.288 5.718 -15.174 1.00 79.88 183 GLU A N 1
ATOM 1425 C CA . GLU A 1 183 ? -3.203 6.526 -14.375 1.00 79.88 183 GLU A CA 1
ATOM 1426 C C . GLU A 1 183 ? -2.736 7.984 -14.419 1.00 79.88 183 GLU A C 1
ATOM 1428 O O . GLU A 1 183 ? -1.539 8.263 -14.287 1.00 79.88 183 GLU A O 1
ATOM 1433 N N . ARG A 1 184 ? -3.666 8.917 -14.656 1.00 76.50 184 ARG A N 1
ATOM 1434 C CA . ARG A 1 184 ? -3.344 10.340 -14.893 1.00 76.50 184 ARG A CA 1
ATOM 1435 C C . ARG A 1 184 ? -3.653 11.239 -13.703 1.00 76.50 184 ARG A C 1
ATOM 1437 O O . ARG A 1 184 ? -3.160 12.364 -13.668 1.00 76.50 184 ARG A O 1
ATOM 1444 N N . LEU A 1 185 ? -4.452 10.767 -12.747 1.00 73.94 185 LEU A N 1
ATOM 1445 C CA . LEU A 1 185 ? -4.896 11.570 -11.608 1.00 73.94 185 LEU A CA 1
ATOM 1446 C C . LEU A 1 185 ? -3.772 11.818 -10.596 1.00 73.94 185 LEU A C 1
ATOM 1448 O O . LEU A 1 185 ? -3.498 12.957 -10.217 1.00 73.94 185 LEU A O 1
ATOM 1452 N N . SER A 1 186 ? -3.119 10.752 -10.134 1.00 81.31 186 SER A N 1
ATOM 1453 C CA . SER A 1 186 ? -2.025 10.828 -9.165 1.00 81.31 186 SER A CA 1
ATOM 1454 C C . SER A 1 186 ? -1.200 9.538 -9.167 1.00 81.31 186 SER A C 1
ATOM 1456 O O . SER A 1 186 ? -1.456 8.612 -9.933 1.00 81.31 186 SER A O 1
ATOM 1458 N N . ALA A 1 187 ? -0.194 9.472 -8.296 1.00 86.19 187 ALA A N 1
ATOM 1459 C CA . ALA A 1 187 ? 0.590 8.262 -8.087 1.00 86.19 187 ALA A CA 1
ATOM 1460 C C . ALA A 1 187 ? -0.279 7.142 -7.490 1.00 86.19 187 ALA A C 1
ATOM 1462 O O . ALA A 1 187 ? -1.050 7.388 -6.559 1.00 86.19 187 ALA A O 1
ATOM 1463 N N . LEU A 1 188 ? -0.113 5.911 -7.981 1.00 88.50 188 LEU A N 1
ATOM 1464 C CA . LEU A 1 188 ? -0.943 4.757 -7.609 1.00 88.50 188 LEU A CA 1
ATOM 1465 C C . LEU A 1 188 ? -1.025 4.550 -6.087 1.00 88.50 188 LEU A C 1
ATOM 1467 O O . LEU A 1 188 ? -2.110 4.343 -5.553 1.00 88.50 188 LEU A O 1
ATOM 1471 N N . GLY A 1 189 ? 0.091 4.698 -5.369 1.00 88.88 189 GLY A N 1
ATOM 1472 C CA . GLY A 1 189 ? 0.163 4.542 -3.911 1.00 88.88 189 GLY A CA 1
ATOM 1473 C C . GLY A 1 189 ? -0.549 5.624 -3.103 1.00 88.88 189 GLY A C 1
ATOM 1474 O O . GLY A 1 189 ? -0.774 5.435 -1.915 1.00 88.88 189 GLY A O 1
ATOM 1475 N N . ASN A 1 190 ? -0.931 6.745 -3.717 1.00 92.31 190 ASN A N 1
ATOM 1476 C CA . ASN A 1 190 ? -1.781 7.749 -3.071 1.00 92.31 190 ASN A CA 1
ATOM 1477 C C . ASN A 1 190 ? -3.267 7.515 -3.358 1.00 92.31 190 ASN A C 1
ATOM 1479 O O . ASN A 1 190 ? -4.120 7.895 -2.558 1.00 92.31 190 ASN A O 1
ATOM 1483 N N . VAL A 1 191 ? -3.563 6.925 -4.514 1.00 91.00 191 VAL A N 1
ATOM 1484 C CA . VAL A 1 191 ? -4.919 6.705 -5.029 1.00 91.00 191 VAL A CA 1
ATOM 1485 C C . VAL A 1 191 ? -5.527 5.431 -4.451 1.00 91.00 191 VAL A C 1
ATOM 1487 O O . VAL A 1 191 ? -6.739 5.378 -4.279 1.00 91.00 191 VAL A O 1
ATOM 1490 N N . ILE A 1 192 ? -4.702 4.426 -4.145 1.00 92.88 192 ILE A N 1
ATOM 1491 C CA . ILE A 1 192 ? -5.154 3.084 -3.774 1.00 92.88 192 ILE A CA 1
ATOM 1492 C C . ILE A 1 192 ? -4.596 2.698 -2.401 1.00 92.88 192 ILE A C 1
ATOM 1494 O O . ILE A 1 192 ? -3.385 2.749 -2.176 1.00 92.88 192 ILE A O 1
ATOM 1498 N N . ALA A 1 193 ? -5.479 2.260 -1.506 1.00 92.69 193 ALA A N 1
ATOM 1499 C CA . ALA A 1 193 ? -5.138 1.566 -0.266 1.00 92.69 193 ALA A CA 1
ATOM 1500 C C . ALA A 1 193 ? -5.651 0.127 -0.360 1.00 92.69 193 ALA A C 1
ATOM 1502 O O . ALA A 1 193 ? -6.831 -0.080 -0.617 1.00 92.69 193 ALA A O 1
ATOM 1503 N N . CYS A 1 194 ? -4.794 -0.871 -0.162 1.00 91.88 194 CYS A N 1
ATOM 1504 C CA . CYS A 1 194 ? -5.164 -2.275 -0.345 1.00 91.88 194 CYS A CA 1
ATOM 1505 C C . CYS A 1 194 ? -4.767 -3.132 0.855 1.00 91.88 194 CYS A C 1
ATOM 1507 O O . CYS A 1 194 ? -3.714 -2.913 1.453 1.00 91.88 194 CYS A O 1
ATOM 1509 N N . ASN A 1 195 ? -5.588 -4.137 1.145 1.00 92.06 195 ASN A N 1
ATOM 1510 C CA . ASN A 1 195 ? -5.196 -5.329 1.891 1.00 92.06 195 ASN A CA 1
ATOM 1511 C C . ASN A 1 195 ? -5.283 -6.559 0.952 1.00 92.06 195 ASN A C 1
ATOM 1513 O O . ASN A 1 195 ? -5.358 -6.406 -0.271 1.00 92.06 195 ASN A O 1
ATOM 1517 N N . ASP A 1 196 ? -5.246 -7.782 1.485 1.00 91.56 196 ASP A N 1
ATOM 1518 C CA . ASP A 1 196 ? -5.312 -8.994 0.653 1.00 91.56 196 ASP A CA 1
ATOM 1519 C C . ASP A 1 196 ? -6.720 -9.346 0.140 1.00 91.56 196 ASP A C 1
ATOM 1521 O O . ASP A 1 196 ? -6.840 -10.254 -0.683 1.00 91.56 196 ASP A O 1
ATOM 1525 N N . TYR A 1 197 ? -7.772 -8.684 0.625 1.00 90.81 197 TYR A N 1
ATOM 1526 C CA . TYR A 1 197 ? -9.175 -9.031 0.350 1.00 90.81 197 TYR A CA 1
ATOM 1527 C C . TYR A 1 197 ? -9.950 -7.903 -0.343 1.00 90.81 197 TYR A C 1
ATOM 1529 O O . TYR A 1 197 ? -10.813 -8.151 -1.183 1.00 90.81 197 TYR A O 1
ATOM 1537 N N . VAL A 1 198 ? -9.632 -6.660 0.004 1.00 93.19 198 VAL A N 1
ATOM 1538 C CA . VAL A 1 198 ? -10.348 -5.437 -0.331 1.00 93.19 198 VAL A CA 1
ATOM 1539 C C . VAL A 1 198 ? -9.352 -4.321 -0.664 1.00 93.19 198 VAL A C 1
ATOM 1541 O O . VAL A 1 198 ? -8.302 -4.169 -0.032 1.00 93.19 198 VAL A O 1
ATOM 1544 N N . ALA A 1 199 ? -9.699 -3.493 -1.641 1.00 94.06 199 ALA A N 1
ATOM 1545 C CA . ALA A 1 199 ? -8.993 -2.263 -1.959 1.00 94.06 199 ALA A CA 1
ATOM 1546 C C . ALA A 1 199 ? -9.945 -1.065 -1.959 1.00 94.06 199 ALA A C 1
ATOM 1548 O O . ALA A 1 199 ? -11.042 -1.115 -2.508 1.00 94.06 199 ALA A O 1
ATOM 1549 N N . LEU A 1 200 ? -9.492 0.037 -1.369 1.00 93.19 200 LEU A N 1
ATOM 1550 C CA . LEU A 1 200 ? -10.114 1.345 -1.484 1.00 93.19 200 LEU A CA 1
ATOM 1551 C C . LEU A 1 200 ? -9.413 2.135 -2.581 1.00 93.19 200 LEU A C 1
ATOM 1553 O O . LEU A 1 200 ? -8.183 2.228 -2.597 1.00 93.19 200 LEU A O 1
ATOM 1557 N N . VAL A 1 201 ? -10.198 2.739 -3.464 1.00 93.81 201 VAL A N 1
ATOM 1558 C CA . VAL A 1 201 ? -9.703 3.562 -4.570 1.00 93.81 201 VAL A CA 1
ATOM 1559 C C . VAL A 1 201 ? -10.360 4.932 -4.580 1.00 93.81 201 VAL A C 1
ATOM 1561 O O . VAL A 1 201 ? -11.457 5.134 -4.052 1.00 93.81 201 VAL A O 1
ATOM 1564 N N . HIS A 1 202 ? -9.681 5.872 -5.229 1.00 92.62 202 HIS A N 1
ATOM 1565 C CA . HIS A 1 202 ? -10.212 7.196 -5.519 1.00 92.62 202 HIS A CA 1
ATOM 1566 C C . HIS A 1 202 ? -11.549 7.113 -6.289 1.00 92.62 202 HIS A C 1
ATOM 1568 O O . HIS A 1 202 ? -11.661 6.329 -7.234 1.00 92.62 202 HIS A O 1
ATOM 1574 N N . PRO A 1 203 ? -12.556 7.941 -5.951 1.00 90.19 203 PRO A N 1
ATOM 1575 C CA . PRO A 1 203 ? -13.890 7.863 -6.556 1.00 90.19 203 PRO A CA 1
ATOM 1576 C C . PRO A 1 203 ? -13.906 8.117 -8.070 1.00 90.19 203 PRO A C 1
ATOM 1578 O O . PRO A 1 203 ? -14.644 7.447 -8.796 1.00 90.19 203 PRO A O 1
ATOM 1581 N N . ASP A 1 204 ? -13.056 9.032 -8.542 1.00 90.75 204 ASP A N 1
ATOM 1582 C CA . ASP A 1 204 ? -12.949 9.405 -9.961 1.00 90.75 204 ASP A CA 1
ATOM 1583 C C . ASP A 1 204 ? -12.005 8.507 -10.781 1.00 90.75 204 ASP A C 1
ATOM 1585 O O . ASP A 1 204 ? -11.615 8.891 -11.879 1.00 90.75 204 ASP A O 1
ATOM 1589 N N . ILE A 1 205 ? -11.606 7.337 -10.267 1.00 89.44 205 ILE A N 1
ATOM 1590 C CA . ILE A 1 205 ? -10.740 6.422 -11.021 1.00 89.44 205 ILE A CA 1
ATOM 1591 C C . ILE A 1 205 ? -11.461 5.859 -12.257 1.00 89.44 205 ILE A C 1
ATOM 1593 O O . ILE A 1 205 ? -12.665 5.541 -12.219 1.00 89.44 205 ILE A O 1
ATOM 1597 N N . ASP A 1 206 ? -10.713 5.714 -13.350 1.00 90.44 206 ASP A N 1
ATOM 1598 C CA . ASP A 1 206 ? -11.210 5.106 -14.580 1.00 90.44 206 ASP A CA 1
ATOM 1599 C C . ASP A 1 206 ? -11.589 3.638 -14.337 1.00 90.44 206 ASP A C 1
ATOM 1601 O O . ASP A 1 206 ? -10.922 2.907 -13.601 1.00 90.44 206 ASP A O 1
ATOM 1605 N N . LYS A 1 207 ? -12.685 3.193 -14.963 1.00 90.00 207 LYS A N 1
ATOM 1606 C CA . LYS A 1 207 ? -13.182 1.813 -14.807 1.00 90.00 207 LYS A CA 1
ATOM 1607 C C . LYS A 1 207 ? -12.180 0.775 -15.305 1.00 90.00 207 LYS A C 1
ATOM 1609 O O . LYS A 1 207 ? -12.051 -0.277 -14.699 1.00 90.00 207 LYS A O 1
ATOM 1614 N N . GLU A 1 208 ? -11.447 1.096 -16.370 1.00 90.31 208 GLU A N 1
ATOM 1615 C CA . GLU A 1 208 ? -10.391 0.228 -16.898 1.00 90.31 208 GLU A CA 1
ATOM 1616 C C . GLU A 1 208 ? -9.288 0.011 -15.851 1.00 90.31 208 GLU A C 1
ATOM 1618 O O . GLU A 1 208 ? -8.877 -1.122 -15.608 1.00 90.31 208 GLU A O 1
ATOM 1623 N N . THR A 1 209 ? -8.855 1.076 -15.167 1.00 89.06 209 THR A N 1
ATOM 1624 C CA . THR A 1 209 ? -7.874 0.976 -14.080 1.00 89.06 209 THR A CA 1
ATOM 1625 C C . THR A 1 209 ? -8.416 0.162 -12.905 1.00 89.06 209 THR A C 1
ATOM 1627 O O . THR A 1 209 ? -7.699 -0.671 -12.353 1.00 89.06 209 THR A O 1
ATOM 1630 N N . GLU A 1 210 ? -9.676 0.376 -12.523 1.00 91.25 210 GLU A N 1
ATOM 1631 C CA . GLU A 1 210 ? -10.335 -0.378 -11.451 1.00 91.25 210 GLU A CA 1
ATOM 1632 C C . GLU A 1 210 ? -10.370 -1.886 -11.742 1.00 91.25 210 GLU A C 1
ATOM 1634 O O . GLU A 1 210 ? -9.994 -2.678 -10.878 1.00 91.25 210 GLU A O 1
ATOM 1639 N N . GLU A 1 211 ? -10.739 -2.281 -12.964 1.00 92.25 211 GLU A N 1
ATOM 1640 C CA . GLU A 1 211 ? -10.754 -3.682 -13.403 1.00 92.25 211 GLU A CA 1
ATOM 1641 C C . GLU A 1 211 ? -9.346 -4.296 -13.378 1.00 92.25 211 GLU A C 1
ATOM 1643 O O . GLU A 1 211 ? -9.154 -5.384 -12.833 1.00 92.25 211 GLU A O 1
ATOM 1648 N N . ILE A 1 212 ? -8.328 -3.574 -13.864 1.00 92.12 212 ILE A N 1
ATOM 1649 C CA . ILE A 1 212 ? -6.936 -4.052 -13.827 1.00 92.12 212 ILE A CA 1
ATOM 1650 C C . ILE A 1 212 ? -6.462 -4.266 -12.386 1.00 92.12 212 ILE A C 1
ATOM 1652 O O . ILE A 1 212 ? -5.769 -5.247 -12.099 1.00 92.12 212 ILE A O 1
ATOM 1656 N N . VAL A 1 213 ? -6.806 -3.357 -11.472 1.00 92.50 213 VAL A N 1
ATOM 1657 C CA . VAL A 1 213 ? -6.443 -3.469 -10.053 1.00 92.50 213 VAL A CA 1
ATOM 1658 C C . VAL A 1 213 ? -7.140 -4.672 -9.420 1.00 92.50 213 VAL A C 1
ATOM 1660 O O . VAL A 1 213 ? -6.469 -5.462 -8.752 1.00 92.50 213 VAL A O 1
ATOM 1663 N N . ALA A 1 214 ? -8.438 -4.854 -9.676 1.00 94.00 214 ALA A N 1
ATOM 1664 C CA . ALA A 1 214 ? -9.205 -5.996 -9.186 1.00 94.00 214 ALA A CA 1
ATOM 1665 C C . ALA A 1 214 ? -8.622 -7.332 -9.681 1.00 94.00 214 ALA A C 1
ATOM 1667 O O . ALA A 1 214 ? -8.405 -8.240 -8.881 1.00 94.00 214 ALA A O 1
ATOM 1668 N N . ASP A 1 215 ? -8.271 -7.431 -10.965 1.00 93.12 215 ASP A N 1
ATOM 1669 C CA . ASP A 1 215 ? -7.732 -8.654 -11.573 1.00 93.12 215 ASP A CA 1
ATOM 1670 C C . ASP A 1 215 ? -6.284 -8.959 -11.156 1.00 93.12 215 ASP A C 1
ATOM 1672 O O . ASP A 1 215 ? -5.894 -10.123 -10.990 1.00 93.12 215 ASP A O 1
ATOM 1676 N N . THR A 1 216 ? -5.460 -7.917 -11.002 1.00 92.50 216 THR A N 1
ATOM 1677 C CA . THR A 1 216 ? -4.039 -8.062 -10.649 1.00 92.50 216 THR A CA 1
ATOM 1678 C C . THR A 1 216 ? -3.877 -8.417 -9.176 1.00 92.50 216 THR A C 1
ATOM 1680 O O . THR A 1 216 ? -3.111 -9.322 -8.848 1.00 92.50 216 THR A O 1
ATOM 1683 N N . LEU A 1 217 ? -4.599 -7.722 -8.292 1.00 92.50 217 LEU A N 1
ATOM 1684 C CA . LEU A 1 217 ? -4.539 -7.944 -6.847 1.00 92.50 217 LEU A CA 1
ATOM 1685 C C . LEU A 1 217 ? -5.473 -9.080 -6.397 1.00 92.50 217 LEU A C 1
ATOM 1687 O O . LEU A 1 217 ? -5.236 -9.689 -5.354 1.00 92.50 217 LEU A O 1
ATOM 1691 N N . GLY A 1 218 ? -6.511 -9.406 -7.169 1.00 92.19 218 GLY A N 1
ATOM 1692 C CA . GLY A 1 218 ? -7.512 -10.408 -6.796 1.00 92.19 218 GLY A CA 1
ATOM 1693 C C . GLY A 1 218 ? -8.346 -9.978 -5.589 1.00 92.19 218 GLY A C 1
ATOM 1694 O O . GLY A 1 218 ? -8.583 -10.793 -4.701 1.00 92.19 218 GLY A O 1
ATOM 1695 N N . VAL A 1 219 ? -8.724 -8.698 -5.531 1.00 93.69 219 VAL A N 1
ATOM 1696 C CA . VAL A 1 219 ? -9.446 -8.081 -4.406 1.00 93.69 219 VAL A CA 1
ATOM 1697 C C . VAL A 1 219 ? -10.683 -7.343 -4.887 1.00 93.69 219 VAL A C 1
ATOM 1699 O O . VAL A 1 219 ? -10.738 -6.876 -6.024 1.00 93.69 219 VAL A O 1
ATOM 1702 N N . GLU A 1 220 ? -11.662 -7.199 -4.001 1.00 92.50 220 GLU A N 1
ATOM 1703 C CA . GLU A 1 220 ? -12.827 -6.360 -4.266 1.00 92.50 220 GLU A CA 1
ATOM 1704 C C . GLU A 1 220 ? -12.451 -4.884 -4.145 1.00 92.50 220 GLU A C 1
ATOM 1706 O O . GLU A 1 220 ? -11.848 -4.464 -3.156 1.00 92.50 220 GLU A O 1
ATOM 1711 N N . VAL A 1 221 ? -12.800 -4.089 -5.153 1.00 93.81 221 VAL A N 1
ATOM 1712 C CA . VAL A 1 221 ? -12.463 -2.667 -5.196 1.00 93.81 221 VAL A CA 1
ATOM 1713 C C . VAL A 1 221 ? -13.683 -1.831 -4.822 1.00 93.81 221 VAL A C 1
ATOM 1715 O O . VAL A 1 221 ? -14.764 -2.007 -5.379 1.00 93.81 221 VAL A O 1
ATOM 1718 N N . TYR A 1 222 ? -13.500 -0.897 -3.889 1.00 93.12 222 TYR A N 1
ATOM 1719 C CA . TYR A 1 222 ? -14.525 0.047 -3.462 1.00 93.12 222 TYR A CA 1
ATOM 1720 C C . TYR A 1 222 ? -14.048 1.484 -3.640 1.00 93.12 222 TYR A C 1
ATOM 1722 O O . TYR A 1 222 ? -12.979 1.887 -3.177 1.00 93.12 222 TYR A O 1
ATOM 1730 N N . ARG A 1 223 ? -14.891 2.286 -4.284 1.00 92.38 223 ARG A N 1
ATOM 1731 C CA . ARG A 1 223 ? -14.697 3.727 -4.444 1.00 92.38 223 ARG A CA 1
ATOM 1732 C C . ARG A 1 223 ? -15.163 4.430 -3.178 1.00 92.38 223 ARG A C 1
ATOM 1734 O O . ARG A 1 223 ? -16.359 4.436 -2.896 1.00 92.38 223 ARG A O 1
ATOM 1741 N N . GLN A 1 224 ? -14.234 5.006 -2.423 1.00 90.06 224 GLN A N 1
ATOM 1742 C CA . GLN A 1 224 ? -14.567 5.666 -1.163 1.00 90.06 224 GLN A CA 1
ATOM 1743 C C . GLN A 1 224 ? -13.631 6.840 -0.871 1.00 90.06 224 GLN A C 1
ATOM 1745 O O . GLN A 1 224 ? -12.556 6.957 -1.453 1.00 90.06 224 GLN A O 1
ATOM 1750 N N . THR A 1 225 ? -14.042 7.723 0.036 1.00 89.94 225 THR A N 1
ATOM 1751 C CA . THR A 1 225 ? -13.219 8.835 0.535 1.00 89.94 225 THR A CA 1
ATOM 1752 C C . THR A 1 225 ? -12.981 8.711 2.035 1.00 89.94 225 THR A C 1
ATOM 1754 O O . THR A 1 225 ? -13.849 8.228 2.756 1.00 89.94 225 THR A O 1
ATOM 1757 N N . VAL A 1 226 ? -11.829 9.180 2.521 1.00 87.00 226 VAL A N 1
ATOM 1758 C CA . VAL A 1 226 ? -11.483 9.168 3.955 1.00 87.00 226 VAL A CA 1
ATOM 1759 C C . VAL A 1 226 ? -11.379 10.608 4.445 1.00 87.00 226 VAL A C 1
ATOM 1761 O O . VAL A 1 226 ? -10.552 11.366 3.944 1.00 87.00 226 VAL A O 1
ATOM 1764 N N . ALA A 1 227 ? -12.204 11.001 5.421 1.00 83.44 227 ALA A N 1
ATOM 1765 C CA . ALA A 1 227 ? -12.221 12.353 5.997 1.00 83.44 227 ALA A CA 1
ATOM 1766 C C . ALA A 1 227 ? -12.356 13.487 4.953 1.00 83.44 227 ALA A C 1
ATOM 1768 O O . ALA A 1 227 ? -11.668 14.504 5.044 1.00 83.44 227 ALA A O 1
ATOM 1769 N N . ASN A 1 228 ? -13.228 13.310 3.951 1.00 83.56 228 ASN A N 1
ATOM 1770 C CA . ASN A 1 228 ? -13.395 14.201 2.787 1.00 83.56 228 ASN A CA 1
ATOM 1771 C C . ASN A 1 228 ? -12.156 14.341 1.880 1.00 83.56 228 ASN A C 1
ATOM 1773 O O . ASN A 1 228 ? -12.145 15.184 0.983 1.00 83.56 228 ASN A O 1
ATOM 1777 N N . ASN A 1 229 ? -11.127 13.513 2.076 1.00 87.56 229 ASN A N 1
ATOM 1778 C CA . ASN A 1 229 ? -9.988 13.434 1.176 1.00 87.56 229 ASN A CA 1
ATOM 1779 C C . ASN A 1 229 ? -10.181 12.298 0.173 1.00 87.56 229 ASN A C 1
ATOM 1781 O O . ASN A 1 229 ? -10.549 11.173 0.519 1.00 87.56 229 ASN A O 1
ATOM 1785 N N . VAL A 1 230 ? -9.861 12.603 -1.080 1.00 89.44 230 VAL A N 1
ATOM 1786 C CA . VAL A 1 230 ? -9.959 11.659 -2.198 1.00 89.44 230 VAL A CA 1
ATOM 1787 C C . VAL A 1 230 ? -8.749 10.719 -2.303 1.00 89.44 230 VAL A C 1
ATOM 1789 O O . VAL A 1 230 ? -8.831 9.656 -2.910 1.00 89.44 230 VAL A O 1
ATOM 1792 N N . LEU A 1 231 ? -7.618 11.082 -1.686 1.00 91.31 231 LEU A N 1
ATOM 1793 C CA . LEU A 1 231 ? -6.368 10.311 -1.710 1.00 91.31 231 LEU A CA 1
ATOM 1794 C C . LEU A 1 231 ? -6.330 9.262 -0.591 1.00 91.31 231 LEU A C 1
ATOM 1796 O O . LEU A 1 231 ? -5.585 9.395 0.382 1.00 91.31 231 LEU A O 1
ATOM 1800 N N . VAL A 1 232 ? -7.144 8.217 -0.720 1.00 91.12 232 VAL A N 1
ATOM 1801 C CA . VAL A 1 232 ? -7.282 7.174 0.311 1.00 91.12 232 VAL A CA 1
ATOM 1802 C C . VAL A 1 232 ? -5.954 6.493 0.659 1.00 91.12 232 VAL A C 1
ATOM 1804 O O . VAL A 1 232 ? -5.670 6.298 1.839 1.00 91.12 232 VAL A O 1
ATOM 1807 N N . GLY A 1 233 ? -5.090 6.236 -0.327 1.00 89.94 233 GLY A N 1
ATOM 1808 C CA . GLY A 1 233 ? -3.781 5.602 -0.132 1.00 89.94 233 GLY A CA 1
ATOM 1809 C C . GLY A 1 233 ? -2.787 6.442 0.668 1.00 89.94 233 GLY A C 1
ATOM 1810 O O . GLY A 1 233 ? -1.878 5.899 1.280 1.00 89.94 233 GLY A O 1
ATOM 1811 N N . ALA A 1 234 ? -2.956 7.767 0.719 1.00 91.50 234 ALA A N 1
ATOM 1812 C CA . ALA A 1 234 ? -2.084 8.631 1.514 1.00 91.50 234 ALA A CA 1
ATOM 1813 C C . ALA A 1 234 ? -2.517 8.737 2.986 1.00 91.50 234 ALA A C 1
ATOM 1815 O O . ALA A 1 234 ? -1.666 8.878 3.871 1.00 91.50 234 ALA A O 1
ATOM 1816 N N . TYR A 1 235 ? -3.828 8.691 3.226 1.00 92.56 235 TYR A N 1
ATOM 1817 C CA . TYR A 1 235 ? -4.457 8.976 4.518 1.00 92.56 235 TYR A CA 1
ATOM 1818 C C . TYR A 1 235 ? -4.957 7.735 5.260 1.00 92.56 235 TYR A C 1
ATOM 1820 O O . TYR A 1 235 ? -5.499 7.861 6.358 1.00 92.56 235 TYR A O 1
ATOM 1828 N N . SER A 1 236 ? -4.785 6.550 4.678 1.00 92.31 236 SER A N 1
ATOM 1829 C CA . SER A 1 236 ? -5.102 5.279 5.317 1.00 92.31 236 SER A CA 1
ATOM 1830 C C . SER A 1 236 ? -3.977 4.274 5.114 1.00 92.31 236 SER A C 1
ATOM 1832 O O . SER A 1 236 ? -3.306 4.267 4.083 1.00 92.31 236 SER A O 1
ATOM 1834 N N . VAL A 1 237 ? -3.762 3.440 6.125 1.00 93.75 237 VAL A N 1
ATOM 1835 C CA . VAL A 1 237 ? -2.849 2.297 6.079 1.00 93.75 237 VAL A CA 1
ATOM 1836 C C . VAL A 1 237 ? -3.645 1.087 6.527 1.00 93.75 237 VAL A C 1
ATOM 1838 O O . VAL A 1 237 ? -4.212 1.087 7.619 1.00 93.75 237 VAL A O 1
ATOM 1841 N N . LEU A 1 238 ? -3.712 0.077 5.667 1.00 93.25 238 LEU A N 1
ATOM 1842 C CA . LEU A 1 238 ? -4.536 -1.107 5.865 1.00 93.25 238 LEU A CA 1
ATOM 1843 C C . LEU A 1 238 ? -3.648 -2.349 5.941 1.00 93.25 238 LEU A C 1
ATOM 1845 O O . LEU A 1 238 ? -2.640 -2.447 5.247 1.00 93.25 238 LEU A O 1
ATOM 1849 N N . SER A 1 239 ? -4.062 -3.296 6.773 1.00 92.31 239 SER A N 1
ATOM 1850 C CA . SER A 1 239 ? -3.555 -4.669 6.837 1.00 92.31 239 SER A CA 1
ATOM 1851 C C . SER A 1 239 ? -4.750 -5.628 6.868 1.00 92.31 239 SER A C 1
ATOM 1853 O O . SER A 1 239 ? -5.903 -5.184 6.843 1.00 92.31 239 SER A O 1
ATOM 1855 N N . ASN A 1 240 ? -4.510 -6.935 6.980 1.00 91.50 240 ASN A N 1
ATOM 1856 C CA . ASN A 1 240 ? -5.605 -7.889 7.145 1.00 91.50 240 ASN A CA 1
ATOM 1857 C C . ASN A 1 240 ? -6.175 -7.900 8.573 1.00 91.50 240 ASN A C 1
ATOM 1859 O O . ASN A 1 240 ? -7.296 -8.357 8.776 1.00 91.50 240 ASN A O 1
ATOM 1863 N N . GLN A 1 241 ? -5.417 -7.420 9.565 1.00 88.69 241 GLN A N 1
ATOM 1864 C CA . GLN A 1 241 ? -5.814 -7.455 10.981 1.00 88.69 241 GLN A CA 1
ATOM 1865 C C . GLN A 1 241 ? -6.502 -6.175 11.457 1.00 88.69 241 GLN A C 1
ATOM 1867 O O . GLN A 1 241 ? -7.307 -6.214 12.388 1.00 88.69 241 GLN A O 1
ATOM 1872 N N . GLY A 1 242 ? -6.183 -5.048 10.829 1.00 91.88 242 GLY A N 1
ATOM 1873 C CA . GLY A 1 242 ? -6.672 -3.731 11.216 1.00 91.88 242 GLY A CA 1
ATOM 1874 C C . GLY A 1 242 ? -6.204 -2.641 10.264 1.00 91.88 242 GLY A C 1
ATOM 1875 O O . GLY A 1 242 ? -5.443 -2.895 9.324 1.00 91.88 242 GLY A O 1
ATOM 1876 N N . GLY A 1 243 ? -6.658 -1.416 10.508 1.00 93.19 243 GLY A N 1
ATOM 1877 C CA . GLY A 1 243 ? -6.250 -0.257 9.727 1.00 93.19 243 GLY A CA 1
ATOM 1878 C C . GLY A 1 243 ? -6.223 1.033 10.534 1.00 93.19 243 GLY A C 1
ATOM 1879 O O . GLY A 1 243 ? -6.974 1.223 11.492 1.00 93.19 243 GLY A O 1
ATOM 1880 N N . LEU A 1 244 ? -5.342 1.934 10.117 1.00 93.50 244 LEU A N 1
ATOM 1881 C CA . LEU A 1 244 ? -5.210 3.270 10.675 1.00 93.50 244 LEU A CA 1
ATOM 1882 C C . LEU A 1 244 ? -5.690 4.283 9.640 1.00 93.50 244 LEU A C 1
ATOM 1884 O O . LEU A 1 244 ? -5.294 4.221 8.473 1.00 93.50 244 LEU A O 1
ATOM 1888 N N . VAL A 1 245 ? -6.527 5.223 10.064 1.00 93.81 245 VAL A N 1
ATOM 1889 C CA . VAL A 1 245 ? -7.044 6.288 9.198 1.00 93.81 245 VAL A CA 1
ATOM 1890 C C . VAL A 1 245 ? -6.798 7.668 9.790 1.00 93.81 245 VAL A C 1
ATOM 1892 O O . VAL A 1 245 ? -6.450 7.827 10.962 1.00 93.81 245 VAL A O 1
ATOM 1895 N N . HIS A 1 246 ? -6.999 8.677 8.950 1.00 92.88 246 HIS A N 1
ATOM 1896 C CA . HIS A 1 246 ? -6.824 10.078 9.287 1.00 92.88 246 HIS A CA 1
ATOM 1897 C C . HIS A 1 246 ? -7.500 10.476 10.622 1.00 92.88 246 HIS A C 1
ATOM 1899 O O . HIS A 1 246 ? -8.659 10.114 10.856 1.00 92.88 246 HIS A O 1
ATOM 1905 N N . PRO A 1 247 ? -6.847 11.288 11.479 1.00 90.81 247 PRO A N 1
ATOM 1906 C CA . PRO A 1 247 ? -7.337 11.605 12.825 1.00 90.81 247 PRO A CA 1
ATOM 1907 C C . PRO A 1 247 ? -8.638 12.421 12.842 1.00 90.81 247 PRO A C 1
ATOM 1909 O O . PRO A 1 247 ? -9.379 12.381 13.816 1.00 90.81 247 PRO A O 1
ATOM 1912 N N . LYS A 1 248 ? -8.929 13.174 11.772 1.00 90.69 248 LYS A N 1
ATOM 1913 C CA . LYS A 1 248 ? -10.159 13.986 11.653 1.00 90.69 248 LYS A CA 1
ATOM 1914 C C . LYS A 1 248 ? -11.353 13.214 11.076 1.00 90.69 248 LYS A C 1
ATOM 1916 O O . LYS A 1 248 ? -12.353 13.838 10.731 1.00 90.69 248 LYS A O 1
ATOM 1921 N N . THR A 1 249 ? -11.242 11.897 10.911 1.00 89.19 249 THR A N 1
ATOM 1922 C CA . THR A 1 249 ? -12.351 11.069 10.416 1.00 89.19 249 THR A CA 1
ATOM 1923 C C . THR A 1 249 ? -13.442 11.001 11.491 1.00 89.19 249 THR A C 1
ATOM 1925 O O . THR A 1 249 ? -13.125 10.667 12.637 1.00 89.19 249 THR A O 1
ATOM 1928 N N . PRO A 1 250 ? -14.704 11.345 11.184 1.00 91.56 250 PRO A N 1
ATOM 1929 C CA . PRO A 1 250 ? -15.784 11.226 12.154 1.00 91.56 250 PRO A CA 1
ATOM 1930 C C . PRO A 1 250 ? -16.053 9.749 12.470 1.00 91.56 250 PRO A C 1
ATOM 1932 O O . PRO A 1 250 ? -15.805 8.863 11.655 1.00 91.56 250 PRO A O 1
ATOM 1935 N N . SER A 1 251 ? -16.592 9.473 13.659 1.00 90.00 251 SER A N 1
ATOM 1936 C CA . SER A 1 251 ? -16.863 8.097 14.098 1.00 90.00 251 SER A CA 1
ATOM 1937 C C . SER A 1 251 ? -17.872 7.360 13.214 1.00 90.00 251 SER A C 1
ATOM 1939 O O . SER A 1 251 ? -17.800 6.147 13.103 1.00 90.00 251 SER A O 1
ATOM 1941 N N . GLN A 1 252 ? -18.779 8.088 12.559 1.00 91.44 252 GLN A N 1
ATOM 1942 C CA . GLN A 1 252 ? -19.745 7.514 11.616 1.00 91.44 252 GLN A CA 1
ATOM 1943 C C . GLN A 1 252 ? -19.030 6.905 10.401 1.00 91.44 252 GLN A C 1
ATOM 1945 O O . GLN A 1 252 ? -19.187 5.717 10.138 1.00 91.44 252 GLN A O 1
ATOM 1950 N N . ASP A 1 253 ? -18.166 7.680 9.739 1.00 90.94 253 ASP A N 1
ATOM 1951 C CA . ASP A 1 253 ? -17.368 7.205 8.601 1.00 90.94 253 ASP A CA 1
ATOM 1952 C C . ASP A 1 253 ? -16.427 6.056 9.003 1.00 90.94 253 ASP A C 1
ATOM 1954 O O . ASP A 1 253 ? -16.184 5.147 8.212 1.00 90.94 253 ASP A O 1
ATOM 1958 N N . LEU A 1 254 ? -15.897 6.072 10.234 1.00 91.31 254 LEU A N 1
ATOM 1959 C CA . LEU A 1 254 ? -15.087 4.968 10.765 1.00 91.31 254 LEU A CA 1
ATOM 1960 C C . LEU A 1 254 ? -15.875 3.657 10.830 1.00 91.31 254 LEU A C 1
ATOM 1962 O O . LEU A 1 254 ? -15.373 2.632 10.371 1.00 91.31 254 LEU A O 1
ATOM 1966 N N . ASP A 1 255 ? -17.090 3.691 11.377 1.00 91.75 255 ASP A N 1
ATOM 1967 C CA . ASP A 1 255 ? -17.943 2.508 11.517 1.00 91.75 255 ASP A CA 1
ATOM 1968 C C . ASP A 1 255 ? -18.408 1.984 10.146 1.00 91.75 255 ASP A C 1
ATOM 1970 O O . ASP A 1 255 ? -18.465 0.769 9.924 1.00 91.75 255 ASP A O 1
ATOM 1974 N N . GLU A 1 256 ? -18.686 2.884 9.198 1.00 91.31 256 GLU A N 1
ATOM 1975 C CA . GLU A 1 256 ? -19.005 2.534 7.810 1.00 91.31 256 GLU A CA 1
ATOM 1976 C C . GLU A 1 256 ? -17.821 1.853 7.111 1.00 91.31 256 GLU A C 1
ATOM 1978 O O . GLU A 1 256 ? -17.979 0.778 6.526 1.00 91.31 256 GLU A O 1
ATOM 1983 N N . LEU A 1 257 ? -16.620 2.433 7.211 1.00 91.25 257 LEU A N 1
ATOM 1984 C CA . LEU A 1 257 ? -15.401 1.864 6.633 1.00 91.25 257 LEU A CA 1
ATOM 1985 C C . LEU A 1 257 ? -15.022 0.530 7.288 1.00 91.25 257 LEU A C 1
ATOM 1987 O O . LEU A 1 257 ? -14.611 -0.394 6.589 1.00 91.25 257 LEU A O 1
ATOM 1991 N N . ALA A 1 258 ? -15.185 0.402 8.606 1.00 92.19 258 ALA A N 1
ATOM 1992 C CA . ALA A 1 258 ? -14.917 -0.841 9.326 1.00 92.19 258 ALA A CA 1
ATOM 1993 C C . ALA A 1 258 ? -15.900 -1.947 8.915 1.00 92.19 258 ALA A C 1
ATOM 1995 O O . ALA A 1 258 ? -15.501 -3.096 8.730 1.00 92.19 258 ALA A O 1
ATOM 1996 N N . SER A 1 259 ? -17.171 -1.596 8.702 1.00 91.62 259 SER A N 1
ATOM 1997 C CA . SER A 1 259 ? -18.191 -2.524 8.199 1.00 91.62 259 SER A CA 1
ATOM 1998 C C . SER A 1 259 ? -17.933 -2.938 6.750 1.00 91.62 259 SER A C 1
ATOM 2000 O O . SER A 1 259 ? -18.203 -4.077 6.380 1.00 91.62 259 SER A O 1
ATOM 2002 N N . LEU A 1 260 ? -17.392 -2.043 5.923 1.00 91.31 260 LEU A N 1
ATOM 2003 C CA . LEU A 1 260 ? -17.038 -2.349 4.538 1.00 91.31 260 LEU A CA 1
ATOM 2004 C C . LEU A 1 260 ? -15.796 -3.246 4.461 1.00 91.31 260 LEU A C 1
ATOM 2006 O O . LEU A 1 260 ? -15.816 -4.264 3.778 1.00 91.31 260 LEU A O 1
ATOM 2010 N N . LEU A 1 261 ? -14.728 -2.898 5.183 1.00 89.12 261 LEU A N 1
ATOM 2011 C CA . LEU A 1 261 ? -13.457 -3.627 5.145 1.00 89.12 261 LEU A CA 1
ATOM 2012 C C . LEU A 1 261 ? -13.438 -4.883 6.030 1.00 89.12 261 LEU A C 1
ATOM 2014 O O . LEU A 1 261 ? -12.507 -5.677 5.923 1.00 89.12 261 LEU A O 1
ATOM 2018 N N . GLN A 1 262 ? -14.432 -5.058 6.909 1.00 90.06 262 GLN A N 1
ATOM 2019 C CA . GLN A 1 262 ? -14.522 -6.154 7.886 1.00 90.06 262 GLN A CA 1
ATOM 2020 C C . GLN A 1 262 ? -13.307 -6.240 8.835 1.00 90.06 262 GLN A C 1
ATOM 2022 O O . GLN A 1 262 ? -13.001 -7.302 9.377 1.00 90.06 262 GLN A O 1
ATOM 2027 N N . ILE A 1 263 ? -12.625 -5.114 9.064 1.00 91.88 263 ILE A N 1
ATOM 2028 C CA . ILE A 1 263 ? -11.463 -4.990 9.958 1.00 91.88 263 ILE A CA 1
ATOM 2029 C C . ILE A 1 263 ? -11.658 -3.817 10.928 1.00 91.88 263 ILE A C 1
ATOM 2031 O O . ILE A 1 263 ? -12.319 -2.834 10.579 1.00 91.88 263 ILE A O 1
ATOM 2035 N N . PRO A 1 264 ? -11.079 -3.876 12.141 1.00 91.56 264 PRO A N 1
ATOM 2036 C CA . PRO A 1 264 ? -11.111 -2.754 13.068 1.00 91.56 264 PRO A CA 1
ATOM 2037 C C . PRO A 1 264 ? -10.298 -1.578 12.518 1.00 91.56 264 PRO A C 1
ATOM 2039 O O . PRO A 1 264 ? -9.134 -1.730 12.139 1.00 91.56 264 PRO A O 1
ATOM 2042 N N . LEU A 1 265 ? -10.909 -0.394 12.514 1.00 92.88 265 LEU A N 1
ATOM 2043 C CA . LEU A 1 265 ? -10.261 0.853 12.124 1.00 92.88 265 LEU A CA 1
ATOM 2044 C C . LEU A 1 265 ? -10.152 1.796 13.312 1.00 92.88 265 LEU A C 1
ATOM 2046 O O . LEU A 1 265 ? -11.084 1.932 14.104 1.00 92.88 265 LEU A O 1
ATOM 2050 N N . VAL A 1 266 ? -9.019 2.483 13.406 1.00 92.56 266 VAL A N 1
ATOM 2051 C CA . VAL A 1 266 ? -8.793 3.521 14.413 1.00 92.56 266 VAL A CA 1
ATOM 2052 C C . VAL A 1 266 ? -8.253 4.776 13.743 1.00 92.56 266 VAL A C 1
ATOM 2054 O O . VAL A 1 266 ? -7.448 4.719 12.814 1.00 92.56 266 VAL A O 1
ATOM 2057 N N . ALA A 1 267 ? -8.706 5.928 14.223 1.00 93.00 267 ALA A N 1
ATOM 2058 C CA . ALA A 1 267 ? -8.167 7.218 13.832 1.00 93.00 267 ALA A CA 1
ATOM 2059 C C . ALA A 1 267 ? -6.917 7.535 14.667 1.00 93.00 267 ALA A C 1
ATOM 2061 O O . ALA A 1 267 ? -6.958 7.483 15.898 1.00 93.00 267 ALA A O 1
ATOM 2062 N N . GLY A 1 268 ? -5.806 7.874 14.014 1.00 91.19 268 GLY A N 1
ATOM 2063 C CA . GLY A 1 268 ? -4.546 8.153 14.703 1.00 91.19 268 GLY A CA 1
ATOM 2064 C C . GLY A 1 268 ? -3.576 8.982 13.875 1.00 91.19 268 GLY A C 1
ATOM 2065 O O . GLY A 1 268 ? -3.899 9.426 12.778 1.00 91.19 268 GLY A O 1
ATOM 2066 N N . THR A 1 269 ? -2.387 9.210 14.424 1.00 93.31 269 THR A N 1
ATOM 2067 C CA . THR A 1 269 ? -1.299 9.954 13.779 1.00 93.31 269 THR A CA 1
ATOM 2068 C C . THR A 1 269 ? 0.011 9.189 13.873 1.00 93.31 269 THR A C 1
ATOM 2070 O O . THR A 1 269 ? 0.148 8.256 14.664 1.00 93.31 269 THR A O 1
ATOM 2073 N N . VAL A 1 270 ? 0.980 9.600 13.058 1.00 92.19 270 VAL A N 1
ATOM 2074 C CA . VAL A 1 270 ? 2.346 9.053 13.043 1.00 92.19 270 VAL A CA 1
ATOM 2075 C C . VAL A 1 270 ? 3.331 10.220 13.077 1.00 92.19 270 VAL A C 1
ATOM 2077 O O . VAL A 1 270 ? 2.946 11.345 12.772 1.00 92.19 270 VAL A O 1
ATOM 2080 N N . ASN A 1 271 ? 4.602 9.998 13.422 1.00 91.94 271 ASN A N 1
ATOM 2081 C CA . ASN A 1 271 ? 5.644 11.034 13.354 1.00 91.94 271 ASN A CA 1
ATOM 2082 C C . ASN A 1 271 ? 5.293 12.331 14.120 1.00 91.94 271 ASN A C 1
ATOM 2084 O O . ASN A 1 271 ? 5.485 13.434 13.609 1.00 91.94 271 ASN A O 1
ATOM 2088 N N . ARG A 1 272 ? 4.796 12.215 15.365 1.00 90.69 272 ARG A N 1
ATOM 2089 C CA . ARG A 1 272 ? 4.426 13.353 16.240 1.00 90.69 272 ARG A CA 1
ATOM 2090 C C . ARG A 1 272 ? 3.278 14.202 15.688 1.00 90.69 272 ARG A C 1
ATOM 2092 O O . ARG A 1 272 ? 3.362 15.431 15.681 1.00 90.69 272 ARG A O 1
ATOM 2099 N N . GLY A 1 273 ? 2.192 13.557 15.270 1.00 88.38 273 GLY A N 1
ATOM 2100 C CA . GLY A 1 273 ? 0.992 14.263 14.811 1.00 88.38 273 GLY A CA 1
ATOM 2101 C C . GLY A 1 273 ? 0.916 14.510 13.302 1.00 88.38 273 GLY A C 1
ATOM 2102 O O . GLY A 1 273 ? 0.112 15.333 12.870 1.00 88.38 273 GLY A O 1
ATOM 2103 N N . CYS A 1 274 ? 1.720 13.822 12.489 1.00 90.31 274 CYS A N 1
ATOM 2104 C CA . CYS A 1 274 ? 1.561 13.841 11.039 1.00 90.31 274 CYS A CA 1
ATOM 2105 C C . CYS A 1 274 ? 0.264 13.123 10.635 1.00 90.31 274 CYS A C 1
ATOM 2107 O O . CYS A 1 274 ? -0.017 11.999 11.060 1.00 90.31 274 CYS A O 1
ATOM 2109 N N . GLU A 1 275 ? -0.513 13.792 9.784 1.00 89.25 275 GLU A N 1
ATOM 2110 C CA . GLU A 1 275 ? -1.799 13.319 9.261 1.00 89.25 275 GLU A CA 1
ATOM 2111 C C . GLU A 1 275 ? -1.631 12.344 8.078 1.00 89.25 275 GLU A C 1
ATOM 2113 O O . GLU A 1 275 ? -2.562 11.620 7.726 1.00 89.25 275 GLU A O 1
ATOM 2118 N N . VAL A 1 276 ? -0.446 12.309 7.456 1.00 91.75 276 VAL A N 1
ATOM 2119 C CA . VAL A 1 276 ? -0.153 11.472 6.283 1.00 91.75 276 VAL A CA 1
ATOM 2120 C C . VAL A 1 276 ? 0.415 10.124 6.729 1.00 91.75 276 VAL A C 1
ATOM 2122 O O . VAL A 1 276 ? 1.627 9.900 6.738 1.00 91.75 276 VAL A O 1
ATOM 2125 N N . LEU A 1 277 ? -0.483 9.211 7.087 1.00 92.19 277 LEU A N 1
ATOM 2126 C CA . LEU A 1 277 ? -0.134 7.920 7.684 1.00 92.19 277 LEU A CA 1
ATOM 2127 C C . LEU A 1 277 ? 0.746 7.063 6.771 1.00 92.19 277 LEU A C 1
ATOM 2129 O O . LEU A 1 277 ? 1.791 6.584 7.201 1.00 92.19 277 LEU A O 1
ATOM 2133 N N . ALA A 1 278 ? 0.394 6.946 5.489 1.00 91.31 278 ALA A N 1
ATOM 2134 C CA . ALA A 1 278 ? 1.151 6.124 4.544 1.00 91.31 278 ALA A CA 1
ATOM 2135 C C . ALA A 1 278 ? 2.540 6.694 4.204 1.00 91.31 278 ALA A C 1
ATOM 2137 O O . ALA A 1 278 ? 3.343 6.018 3.571 1.00 91.31 278 ALA A O 1
ATOM 2138 N N . ALA A 1 279 ? 2.843 7.944 4.590 1.00 91.94 279 ALA A N 1
ATOM 2139 C CA . ALA A 1 279 ? 4.217 8.449 4.524 1.00 91.94 279 ALA A CA 1
ATOM 2140 C C . ALA A 1 279 ? 5.034 7.895 5.685 1.00 91.94 279 ALA A C 1
ATOM 2142 O O . ALA A 1 279 ? 6.142 7.412 5.489 1.00 91.94 279 ALA A O 1
ATOM 2143 N N . GLY A 1 280 ? 4.477 7.992 6.891 1.00 90.69 280 GLY A N 1
ATOM 2144 C CA . GLY A 1 280 ? 5.208 7.764 8.128 1.00 90.69 280 GLY A CA 1
ATOM 2145 C C . GLY A 1 280 ? 5.335 6.302 8.528 1.00 90.69 280 GLY A C 1
ATOM 2146 O O . GLY A 1 280 ? 6.118 6.006 9.426 1.00 90.69 280 GLY A O 1
ATOM 2147 N N . MET A 1 281 ? 4.588 5.390 7.900 1.00 93.06 281 MET A N 1
ATOM 2148 C CA . MET A 1 281 ? 4.651 3.968 8.229 1.00 93.06 281 MET A CA 1
ATOM 2149 C C . MET A 1 281 ? 4.311 3.038 7.070 1.00 93.06 281 MET A C 1
ATOM 2151 O O . MET A 1 281 ? 3.605 3.405 6.132 1.00 93.06 281 MET A O 1
ATOM 2155 N N . VAL A 1 282 ? 4.778 1.799 7.201 1.00 93.06 282 VAL A N 1
ATOM 2156 C CA . VAL A 1 282 ? 4.369 0.642 6.401 1.00 93.06 282 VAL A CA 1
ATOM 2157 C C . VAL A 1 282 ? 4.087 -0.527 7.329 1.00 93.06 282 VAL A C 1
ATOM 2159 O O . VAL A 1 282 ? 4.777 -0.712 8.332 1.00 93.06 282 VAL A O 1
ATOM 2162 N N . VAL A 1 283 ? 3.061 -1.307 7.004 1.00 92.31 283 VAL A N 1
ATOM 2163 C CA . VAL A 1 283 ? 2.565 -2.371 7.876 1.00 92.31 283 VAL A CA 1
ATOM 2164 C C . VAL A 1 283 ? 2.291 -3.631 7.067 1.00 92.31 283 VAL A C 1
ATOM 2166 O O . VAL A 1 283 ? 1.850 -3.572 5.923 1.00 92.31 283 VAL A O 1
ATOM 2169 N N . ASN A 1 284 ? 2.576 -4.759 7.699 1.00 90.56 284 ASN A N 1
ATOM 2170 C CA . ASN A 1 284 ? 2.187 -6.111 7.338 1.00 90.56 284 ASN A CA 1
ATOM 2171 C C . ASN A 1 284 ? 1.509 -6.739 8.571 1.00 90.56 284 ASN A C 1
ATOM 2173 O O . ASN A 1 284 ? 1.562 -6.185 9.667 1.00 90.56 284 ASN A O 1
ATOM 2177 N N . ASP A 1 285 ? 0.914 -7.914 8.423 1.00 87.06 285 ASP A N 1
ATOM 2178 C CA . ASP A 1 285 ? 0.185 -8.612 9.484 1.00 87.06 285 ASP A CA 1
ATOM 2179 C C . ASP A 1 285 ? 1.050 -8.959 10.710 1.00 87.06 285 ASP A C 1
ATOM 2181 O O . ASP A 1 285 ? 0.516 -9.184 11.792 1.00 87.06 285 ASP A O 1
ATOM 2185 N N . TRP A 1 286 ? 2.376 -9.000 10.554 1.00 84.88 286 TRP A N 1
ATOM 2186 C CA . TRP A 1 286 ? 3.323 -9.351 11.616 1.00 84.88 286 TRP A CA 1
ATOM 2187 C C . TRP A 1 286 ? 4.497 -8.377 11.754 1.00 84.88 286 TRP A C 1
ATOM 2189 O O . TRP A 1 286 ? 5.431 -8.669 12.479 1.00 84.88 286 TRP A O 1
ATOM 2199 N N . CYS A 1 287 ? 4.531 -7.250 11.049 1.00 87.69 287 CYS A N 1
ATOM 2200 C CA . CYS A 1 287 ? 5.588 -6.249 11.229 1.00 87.69 287 CYS A CA 1
ATOM 2201 C C . CYS A 1 287 ? 5.025 -4.871 10.916 1.00 87.69 287 CYS A C 1
ATOM 2203 O O . CYS A 1 287 ? 4.291 -4.704 9.943 1.00 87.69 287 CYS A O 1
ATOM 2205 N N . ALA A 1 288 ? 5.448 -3.863 11.671 1.00 91.38 288 ALA A N 1
ATOM 2206 C CA . ALA A 1 288 ? 5.225 -2.470 11.318 1.00 91.38 288 ALA A CA 1
ATOM 2207 C C . ALA A 1 288 ? 6.544 -1.706 11.378 1.00 91.38 288 ALA A C 1
ATOM 2209 O O . ALA A 1 288 ? 7.304 -1.850 12.332 1.00 91.38 288 ALA A O 1
ATOM 2210 N N . PHE A 1 289 ? 6.793 -0.869 10.376 1.00 92.56 289 PHE A N 1
ATOM 2211 C CA . PHE A 1 289 ? 7.909 0.070 10.370 1.00 92.56 289 PHE A CA 1
ATOM 2212 C C . PHE A 1 289 ? 7.351 1.485 10.380 1.00 92.56 289 PHE A C 1
ATOM 2214 O O . PHE A 1 289 ? 6.543 1.844 9.526 1.00 92.56 289 PHE A O 1
ATOM 2221 N N . CYS A 1 290 ? 7.800 2.287 11.336 1.00 92.75 290 CYS A N 1
ATOM 2222 C CA . CYS A 1 290 ? 7.341 3.646 11.590 1.00 92.75 290 CYS A CA 1
ATOM 2223 C C . CYS A 1 290 ? 8.530 4.609 11.608 1.00 92.75 290 CYS A C 1
ATOM 2225 O O . CYS A 1 290 ? 9.644 4.228 11.966 1.00 92.75 290 CYS A O 1
ATOM 2227 N N . GLY A 1 291 ? 8.314 5.871 11.251 1.00 92.81 291 GLY A N 1
ATOM 2228 C CA . GLY A 1 291 ? 9.368 6.881 11.273 1.00 92.81 291 GLY A CA 1
ATOM 2229 C C . GLY A 1 291 ? 9.957 7.107 12.667 1.00 92.81 291 GLY A C 1
ATOM 2230 O O . GLY A 1 291 ? 9.286 6.930 13.693 1.00 92.81 291 GLY A O 1
ATOM 2231 N N . MET A 1 292 ? 11.222 7.529 12.717 1.00 91.12 292 MET A N 1
ATOM 2232 C CA . MET A 1 292 ? 11.986 7.661 13.962 1.00 91.12 292 MET A CA 1
ATOM 2233 C C . MET A 1 292 ? 11.367 8.645 14.964 1.00 91.12 292 MET A C 1
ATOM 2235 O O . MET A 1 292 ? 11.503 8.478 16.178 1.00 91.12 292 MET A O 1
ATOM 2239 N N . THR A 1 293 ? 10.647 9.658 14.480 1.00 92.56 293 THR A N 1
ATOM 2240 C CA . THR A 1 293 ? 9.977 10.646 15.331 1.00 92.56 293 THR A CA 1
ATOM 2241 C C . THR A 1 293 ? 8.690 10.144 15.981 1.00 92.56 293 THR A C 1
ATOM 2243 O O . THR A 1 293 ? 8.233 10.789 16.929 1.00 92.56 293 THR A O 1
ATOM 2246 N N . THR A 1 294 ? 8.147 8.996 15.561 1.00 91.88 294 THR A N 1
ATOM 2247 C CA . THR A 1 294 ? 6.900 8.430 16.101 1.00 91.88 294 THR A CA 1
ATOM 2248 C C . THR A 1 294 ? 6.979 8.218 17.614 1.00 91.88 294 THR A C 1
ATOM 2250 O O . THR A 1 294 ? 7.878 7.547 18.144 1.00 91.88 294 THR A O 1
ATOM 2253 N N . THR A 1 295 ? 6.020 8.811 18.325 1.00 92.38 295 THR A N 1
ATOM 2254 C CA . THR A 1 295 ? 5.963 8.799 19.793 1.00 92.38 295 THR A CA 1
ATOM 2255 C C . THR A 1 295 ? 5.627 7.410 20.336 1.00 92.38 295 THR A C 1
ATOM 2257 O O . THR A 1 295 ? 5.063 6.573 19.636 1.00 92.38 295 THR A O 1
ATOM 2260 N N . SER A 1 296 ? 5.971 7.134 21.598 1.00 88.75 296 SER A N 1
ATOM 2261 C CA . SER A 1 296 ? 5.621 5.856 22.242 1.00 88.75 296 SER A CA 1
ATOM 2262 C C . SER A 1 296 ? 4.111 5.630 22.299 1.00 88.75 296 SER A C 1
ATOM 2264 O O . SER A 1 296 ? 3.659 4.513 22.093 1.00 88.75 296 SER A O 1
ATOM 2266 N N . THR A 1 297 ? 3.333 6.692 22.511 1.00 89.69 297 THR A N 1
ATOM 2267 C CA . THR A 1 297 ? 1.868 6.637 22.508 1.00 89.69 297 THR A CA 1
ATOM 2268 C C . THR A 1 297 ? 1.305 6.279 21.136 1.00 89.69 297 THR A C 1
ATOM 2270 O O . THR A 1 297 ? 0.390 5.469 21.062 1.00 89.69 297 THR A O 1
ATOM 2273 N N . GLU A 1 298 ? 1.863 6.835 20.053 1.00 92.00 298 GLU A N 1
ATOM 2274 C CA . GLU A 1 298 ? 1.465 6.480 18.682 1.00 92.00 298 GLU A CA 1
ATOM 2275 C C . GLU A 1 298 ? 1.833 5.024 18.364 1.00 92.00 298 GLU A C 1
ATOM 2277 O O . GLU A 1 298 ? 0.999 4.291 17.841 1.00 92.00 298 GLU A O 1
ATOM 2282 N N . LEU A 1 299 ? 3.031 4.565 18.751 1.00 90.56 299 LEU A N 1
ATOM 2283 C CA . LEU A 1 299 ? 3.423 3.163 18.558 1.00 90.56 299 LEU A CA 1
ATOM 2284 C C . LEU A 1 299 ? 2.504 2.188 19.295 1.00 90.56 299 LEU A C 1
ATOM 2286 O O . LEU A 1 299 ? 2.080 1.205 18.699 1.00 90.56 299 LEU A O 1
ATOM 2290 N N . SER A 1 300 ? 2.134 2.471 20.548 1.00 89.31 300 SER A N 1
ATOM 2291 C CA . SER A 1 300 ? 1.211 1.604 21.290 1.00 89.31 300 SER A CA 1
ATOM 2292 C C . SER A 1 300 ? -0.162 1.503 20.621 1.00 89.31 300 SER A C 1
ATOM 2294 O O . SER A 1 300 ? -0.778 0.438 20.645 1.00 89.31 300 SER A O 1
ATOM 2296 N N . VAL A 1 301 ? -0.641 2.583 19.990 1.00 90.69 301 VAL A N 1
ATOM 2297 C CA . VAL A 1 301 ? -1.880 2.541 19.198 1.00 90.69 301 VAL A CA 1
ATOM 2298 C C . VAL A 1 301 ? -1.694 1.636 17.981 1.00 90.69 301 VAL A C 1
ATOM 2300 O O . VAL A 1 301 ? -2.505 0.739 17.776 1.00 90.69 301 VAL A O 1
ATOM 2303 N N . VAL A 1 302 ? -0.609 1.802 17.223 1.00 90.94 302 VAL A N 1
ATOM 2304 C CA . VAL A 1 302 ? -0.299 0.981 16.038 1.00 90.94 302 VAL A CA 1
ATOM 2305 C C . VAL A 1 302 ? -0.222 -0.503 16.402 1.00 90.94 302 VAL A C 1
ATOM 2307 O O . VAL A 1 302 ? -0.913 -1.320 15.800 1.00 90.94 302 VAL A O 1
ATOM 2310 N N . GLU A 1 303 ? 0.533 -0.857 17.439 1.00 89.56 303 GLU A N 1
ATOM 2311 C CA . GLU A 1 303 ? 0.666 -2.243 17.902 1.00 89.56 303 GLU A CA 1
ATOM 2312 C C . GLU A 1 303 ? -0.679 -2.856 18.312 1.00 89.56 303 GLU A C 1
ATOM 2314 O O . GLU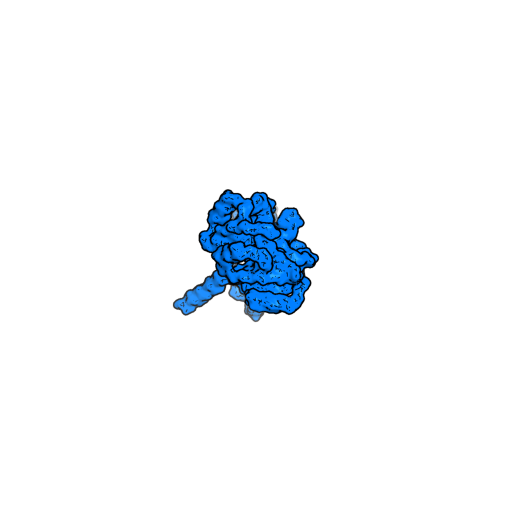 A 1 303 ? -0.940 -4.025 18.022 1.00 89.56 303 GLU A O 1
ATOM 2319 N N . SER A 1 304 ? -1.554 -2.062 18.941 1.00 88.56 304 SER A N 1
ATOM 2320 C CA . SER A 1 304 ? -2.886 -2.511 19.359 1.00 88.56 304 SER A CA 1
ATOM 2321 C C . SER A 1 304 ? -3.853 -2.713 18.188 1.00 88.56 304 SER A C 1
ATOM 2323 O O . SER A 1 304 ? -4.603 -3.687 18.176 1.00 88.56 304 SER A O 1
ATOM 2325 N N . VAL A 1 305 ? -3.821 -1.824 17.192 1.00 90.06 305 VAL A N 1
ATOM 2326 C CA . VAL A 1 305 ? -4.726 -1.847 16.031 1.00 90.06 305 VAL A CA 1
ATOM 2327 C C . VAL A 1 305 ? -4.372 -2.991 15.093 1.00 90.06 305 VAL A C 1
ATOM 2329 O O . VAL A 1 305 ? -5.255 -3.702 14.620 1.00 90.06 305 VAL A O 1
ATOM 2332 N N . PHE A 1 306 ? -3.078 -3.187 14.855 1.00 88.25 306 PHE A N 1
ATOM 2333 C CA . PHE A 1 306 ? -2.571 -4.201 13.937 1.00 88.25 306 PHE A CA 1
ATOM 2334 C C . PHE A 1 306 ? -2.338 -5.567 14.599 1.00 88.25 306 PHE A C 1
ATOM 2336 O O . PHE A 1 306 ? -1.940 -6.507 13.921 1.00 88.25 306 PHE A O 1
ATOM 2343 N N . LYS A 1 307 ? -2.604 -5.700 15.910 1.00 85.56 307 LYS A N 1
ATOM 2344 C CA . LYS A 1 307 ? -2.457 -6.945 16.693 1.00 85.56 307 LYS A CA 1
ATOM 2345 C C . LYS A 1 307 ? -1.095 -7.628 16.532 1.00 85.56 307 LYS A C 1
ATOM 2347 O O . LYS A 1 307 ? -0.979 -8.852 16.557 1.00 85.56 307 LYS A O 1
ATOM 2352 N N . LEU A 1 308 ? -0.050 -6.815 16.443 1.00 79.12 308 LEU A N 1
ATOM 2353 C CA . LEU A 1 308 ? 1.327 -7.253 16.217 1.00 79.12 308 LEU A CA 1
ATOM 2354 C C . LEU A 1 308 ? 1.815 -8.223 17.316 1.00 79.12 308 LEU A C 1
ATOM 2356 O O . LEU A 1 308 ? 2.492 -9.204 17.028 1.00 79.12 308 LEU A O 1
ATOM 2360 N N . ASN A 1 309 ? 1.357 -8.048 18.559 1.00 63.16 309 ASN A N 1
ATOM 2361 C CA . ASN A 1 309 ? 1.707 -8.932 19.680 1.00 63.16 309 ASN A CA 1
ATOM 2362 C C . ASN A 1 309 ? 1.151 -10.367 19.582 1.00 63.16 309 ASN A C 1
ATOM 2364 O O . ASN A 1 309 ? 1.672 -11.261 20.248 1.00 63.16 309 ASN A O 1
ATOM 2368 N N . GLU A 1 310 ? 0.092 -10.605 18.803 1.00 53.16 310 GLU A N 1
ATOM 2369 C CA . GLU A 1 310 ? -0.567 -11.920 18.709 1.00 53.16 310 GLU A CA 1
ATOM 2370 C C . GLU A 1 310 ? -0.151 -12.708 17.457 1.00 53.16 310 GLU A C 1
ATOM 2372 O O . GLU A 1 310 ? -0.342 -13.925 17.391 1.00 53.16 310 GLU A O 1
ATOM 2377 N N . ALA A 1 311 ? 0.444 -12.038 16.469 1.00 49.50 311 ALA A N 1
ATOM 2378 C CA . ALA A 1 311 ? 0.742 -12.591 15.155 1.00 49.50 311 ALA A CA 1
ATOM 2379 C C . ALA A 1 311 ? 2.074 -13.363 15.114 1.00 49.50 311 ALA A C 1
ATOM 2381 O O . ALA A 1 311 ? 2.928 -13.081 14.284 1.00 49.50 311 ALA A O 1
ATOM 2382 N N . GLN A 1 312 ? 2.283 -14.368 15.975 1.00 44.88 312 GLN A N 1
ATOM 2383 C CA . GLN A 1 312 ? 3.417 -15.280 15.763 1.00 44.88 312 GLN A CA 1
ATOM 2384 C C . GLN A 1 312 ? 3.301 -15.963 14.388 1.00 44.88 312 GLN A C 1
ATOM 2386 O O . GLN A 1 312 ? 2.215 -16.448 14.044 1.00 44.88 312 GLN A O 1
ATOM 2391 N N . PRO A 1 313 ? 4.400 -16.104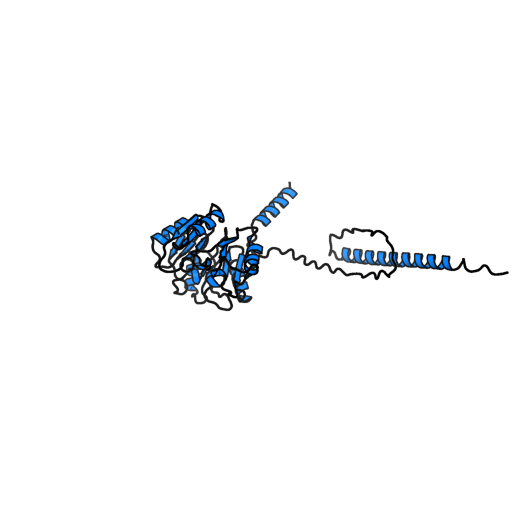 13.620 1.00 44.19 313 PRO A N 1
ATOM 2392 C CA . PRO A 1 313 ? 4.385 -16.936 12.432 1.00 44.19 313 PRO A CA 1
ATOM 2393 C C . PRO A 1 313 ? 4.028 -18.361 12.860 1.00 44.19 313 PRO A C 1
ATOM 2395 O O . PRO A 1 313 ? 4.663 -18.971 13.727 1.00 44.19 313 PRO A O 1
ATOM 2398 N N . THR A 1 314 ? 2.987 -18.901 12.237 1.00 46.94 314 THR A N 1
ATOM 2399 C CA . THR A 1 314 ? 2.393 -20.222 12.494 1.00 46.94 314 THR A CA 1
ATOM 2400 C C . THR A 1 314 ? 3.409 -21.377 12.502 1.00 46.94 314 THR A C 1
ATOM 2402 O O . THR A 1 314 ? 3.136 -22.424 13.092 1.00 46.94 314 THR A O 1
ATOM 2405 N N . ASN A 1 315 ? 4.614 -21.176 11.960 1.00 46.31 315 ASN A N 1
ATOM 2406 C CA . ASN A 1 315 ? 5.732 -22.121 11.989 1.00 46.31 315 ASN A CA 1
ATOM 2407 C C . ASN A 1 315 ? 6.195 -22.505 13.406 1.00 46.31 315 ASN A C 1
ATOM 2409 O O . ASN A 1 315 ? 6.514 -23.672 13.637 1.00 46.31 315 ASN A O 1
ATOM 2413 N N . VAL A 1 316 ? 6.173 -21.590 14.382 1.00 49.44 316 VAL A N 1
ATOM 2414 C CA . VAL A 1 316 ? 6.580 -21.924 15.763 1.00 49.44 316 VAL A CA 1
ATOM 2415 C C . VAL A 1 316 ? 5.534 -22.822 16.429 1.00 49.44 316 VAL A C 1
ATOM 2417 O O . VAL A 1 316 ? 5.868 -23.830 17.047 1.00 49.44 316 VAL A O 1
ATOM 2420 N N . THR A 1 317 ? 4.246 -22.531 16.231 1.00 50.22 317 THR A N 1
ATOM 2421 C CA . THR A 1 317 ? 3.158 -23.325 16.829 1.00 50.22 317 THR A CA 1
ATOM 2422 C C . THR A 1 317 ? 3.013 -24.713 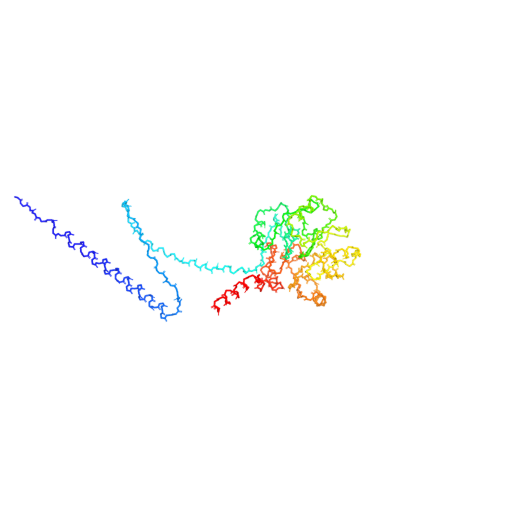16.200 1.00 50.22 317 THR A C 1
ATOM 2424 O O . THR A 1 317 ? 2.699 -25.670 16.909 1.00 50.22 317 THR A O 1
ATOM 2427 N N . ASN A 1 318 ? 3.292 -24.859 14.900 1.00 52.28 318 ASN A N 1
ATOM 2428 C CA . ASN A 1 318 ? 3.287 -26.159 14.229 1.00 52.28 318 ASN A CA 1
ATOM 2429 C C . ASN A 1 318 ? 4.477 -27.029 14.649 1.00 52.28 318 ASN A C 1
ATOM 2431 O O . ASN A 1 318 ? 4.279 -28.211 14.920 1.00 52.28 318 ASN A O 1
ATOM 2435 N N . ASN A 1 319 ? 5.674 -26.454 14.800 1.00 50.28 319 ASN A N 1
ATOM 2436 C CA . ASN A 1 319 ? 6.840 -27.191 15.297 1.00 50.28 319 ASN A CA 1
ATOM 2437 C C . ASN A 1 319 ? 6.671 -27.620 16.762 1.00 50.28 319 ASN A C 1
ATOM 2439 O O . ASN A 1 319 ? 7.014 -28.750 17.108 1.00 50.28 319 ASN A O 1
ATOM 2443 N N . LEU A 1 320 ? 6.081 -26.771 17.611 1.00 56.22 320 LEU A N 1
ATOM 2444 C CA . LEU A 1 320 ? 5.767 -27.119 19.003 1.00 56.22 320 LEU A CA 1
ATOM 2445 C C . LEU A 1 320 ? 4.681 -28.201 19.103 1.00 56.22 320 LEU A C 1
ATOM 2447 O O . LEU A 1 320 ? 4.780 -29.099 19.935 1.00 56.22 320 LEU A O 1
ATOM 2451 N N . ARG A 1 321 ? 3.660 -28.169 18.235 1.00 54.28 321 ARG A N 1
ATOM 2452 C CA . ARG A 1 321 ? 2.649 -29.237 18.172 1.00 54.28 321 ARG A CA 1
ATOM 2453 C C . ARG A 1 321 ? 3.222 -30.546 17.635 1.00 54.28 321 ARG A C 1
ATOM 2455 O O . ARG A 1 321 ? 2.906 -31.590 18.190 1.00 54.28 321 ARG A O 1
ATOM 2462 N N . ALA A 1 322 ? 4.063 -30.502 16.604 1.00 56.47 322 ALA A N 1
ATOM 2463 C CA . ALA A 1 322 ? 4.702 -31.693 16.047 1.00 56.47 322 ALA A CA 1
ATOM 2464 C C . ALA A 1 322 ? 5.610 -32.379 17.079 1.00 56.47 322 ALA A C 1
ATOM 2466 O O . ALA A 1 322 ? 5.486 -33.581 17.295 1.00 56.47 322 ALA A O 1
ATOM 2467 N N . SER A 1 323 ? 6.434 -31.607 17.792 1.00 62.19 323 SER A N 1
ATOM 2468 C CA . SER A 1 323 ? 7.307 -32.133 18.851 1.00 62.19 323 SER A CA 1
ATOM 2469 C C . SER A 1 323 ? 6.537 -32.649 20.076 1.00 62.19 323 SER A C 1
ATOM 2471 O O . SER A 1 323 ? 6.942 -33.644 20.674 1.00 62.19 323 SER A O 1
ATOM 2473 N N . LEU A 1 324 ? 5.391 -32.054 20.425 1.00 60.22 324 LEU A N 1
ATOM 2474 C CA . LEU A 1 324 ? 4.497 -32.597 21.458 1.00 60.22 324 LEU A CA 1
ATOM 2475 C C . LEU A 1 324 ? 3.812 -33.904 21.032 1.00 60.22 324 LEU A C 1
ATOM 2477 O O . LEU A 1 324 ? 3.633 -34.788 21.864 1.00 60.22 324 LEU A O 1
ATOM 2481 N N . ILE A 1 325 ? 3.431 -34.039 19.759 1.00 70.50 325 ILE A N 1
ATOM 2482 C CA . ILE A 1 325 ? 2.805 -35.263 19.238 1.00 70.50 325 ILE A CA 1
ATOM 2483 C C . ILE A 1 325 ? 3.828 -36.405 19.174 1.00 70.50 325 ILE A C 1
ATOM 2485 O O . ILE A 1 325 ? 3.502 -37.521 19.565 1.00 70.50 325 ILE A O 1
ATOM 2489 N N . GLU A 1 326 ? 5.066 -36.122 18.763 1.00 67.69 326 GLU A N 1
ATOM 2490 C CA . GLU A 1 326 ? 6.155 -37.107 18.705 1.00 67.69 326 GLU A CA 1
ATOM 2491 C C . GLU A 1 326 ? 6.624 -37.558 20.101 1.00 67.69 326 GLU A C 1
ATOM 2493 O O . GLU A 1 326 ? 7.011 -38.705 20.283 1.00 67.69 326 GLU A O 1
ATOM 2498 N N . ALA A 1 327 ? 6.513 -36.704 21.125 1.00 58.75 327 ALA A N 1
ATOM 2499 C CA . ALA A 1 327 ? 6.782 -37.087 22.515 1.00 58.75 327 ALA A CA 1
ATOM 2500 C C . ALA A 1 327 ? 5.674 -37.956 23.152 1.00 58.75 327 ALA A C 1
ATOM 2502 O O . ALA A 1 327 ? 5.878 -38.515 24.231 1.00 58.75 327 ALA A O 1
ATOM 2503 N N . MET A 1 328 ? 4.497 -38.043 22.521 1.00 51.16 328 MET A N 1
ATOM 2504 C CA . MET A 1 328 ? 3.348 -38.825 22.996 1.00 51.16 328 MET A CA 1
ATOM 2505 C C . MET A 1 328 ? 3.102 -40.118 22.198 1.00 51.16 328 MET A C 1
ATOM 2507 O O . MET A 1 328 ? 2.224 -40.893 22.587 1.00 51.16 328 MET A O 1
ATOM 2511 N N . SER A 1 329 ? 3.848 -40.352 21.111 1.00 47.19 329 SER A N 1
ATOM 2512 C CA . SER A 1 329 ? 3.836 -41.587 20.306 1.00 47.19 329 SER A CA 1
ATOM 2513 C C . SER A 1 329 ? 4.990 -42.512 20.666 1.00 47.19 329 SER A C 1
ATOM 2515 O O . SER A 1 329 ? 4.743 -43.731 20.793 1.00 47.19 329 SER A O 1
#

Secondary structure (DSSP, 8-state):
-----SSSSHHHHHHHHHHHHHHHHHHHHHHHHHHHHHHHHTT--S-------PPPP----------------------------EEEE-BTTB--HHHHEEE-SS-EEEETT--HHHHHHHHHHHTTTS-EEEE-BTTBS-HHHH-EE-SSEEEEETT--HHHHHHHHHHS-TTSEEEEE--SSS-HHHHEEE-SSEEEE-TT--HHHHHHHHHHHT-EEEE--BTTBS-HHHHEEE-SS-EEE-TT--HHHHHHHHHHHTS-EEE--BTTTBS-HHHHEEEETTEEEEETT--HHHHHHHHHHTTTTT---HHHHHHHHHHHHHTT-

Radius of gyration: 32.26 Å; Cα contacts (8 Å, |Δi|>4): 545; chains: 1; bounding box: 103×56×85 Å

pLDDT: mean 74.64, std 23.95, range [23.2, 94.62]

Sequence (329 aa):
CFPPFFFTSMHRGIQLLSCIRLFYSFVLFLFLLWVCIFFRVLNLCSTCDLVFAHPPVSLLGSFPCVAVVFAVPHEDQQIQLATIMALRAQFENNDD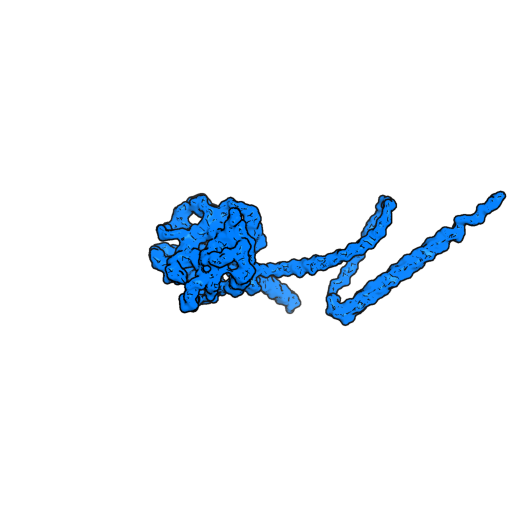IGVFSKLTNSYCLVAIGGSEAFYSVFESELADVIPVVHASIAGCRIIGRLSVGNKNGLVVPNSTTDVELQHLRNSLPDAVKIHRVEERLSALGNVIACNDYVALVHPDIDKETEEIVADTLGVEVYRQTVANNVLVGAYSVLSNQGGLVHPKTPSQDLDELASLLQIPLVAGTVNRGCEVLAAGMVVNDWCAFCGMTTTSTELSVVESVFKLNEAQPTNVTNNLRASLIEAMS

InterPro domains:
  IPR002769 Translation initiation factor IF6 [MF_00032] (74-329)
  IPR002769 Translation initiation factor IF6 [PF01912] (88-288)
  IPR002769 Translation initiation factor IF6 [PTHR10784] (85-328)
  IPR002769 Translation initiation factor IF6 [SM00654] (87-288)
  IPR002769 Translation initiation factor IF6 [TIGR00323] (88-308)
  IPR002769 Translation initiation factor IF6 [cd00527] (86-307)